Protein AF-A0A7C0UUM2-F1 (afdb_monomer)

Sequence (266 aa):
MEPVLFGFGLHTVVRGKWIKRLTLYLFARFVETPLLKITFWATQSESPFSRSKLLKTLAKATVARLMSKLDTGVPTPLERALEIVEMQDGPIAVGPCRCRSAHRACSHPLETDIVIRHGTQAFKRAFPKDYRIISKEEAKAILQTCRRERMFHMVFVHCPAHDLEEYVVCNCCTDGCVPYLANRFFGQDGFSLIKGEYEAYVERDVCRLCGECVDACPWDARRIANGRLYINADSCMGCGLCKIVCPTGAARIKRVRTIDWAALAG

Mean predicted aligned error: 7.97 Å

Foldseek 3Di:
DDDDDDDDDDDDPPDPVPVVLVVLLCCLQPPQLQVLLVLQLCLDCPDPNLVDPVSLVVCLVPVLQVQLLWKAKAFDALVRQLVVLVPADDWKKWFFQSQCVNHVQDDPDGGQWIKGDVQLVSCCVSPVPGMDTDHSVVNSVSSVSLVVVLWFWIWMPGGDQLADPITIGGTGDLRTRSLLSQCVSSPCSRRNYAQHQKFKDFDPVQDPVPCQLCVSQSQNQWDDDPNDIHGNRVSTSHRCSSQSRGPSSRMDMDGDDDDPVNVVSD

Secondary structure (DSSP, 8-state):
---PPP-----S--SSHHHHHHHHHHIIIIIHHHHHHHHHHHHSTTSHHHH-HHHHHHHIIIIIHHHTTTEEEEEE-HHHHHHHHHT--S-EEEEE-HHHHHH--S-S-SEEEEEEEHHHHHHHHH-TTT-EEE-HHHHHHHHHHHHHTT-EEEEEEESS-TT--EEEEEEE-TTT-HHHHHHHHH-TTTS--PPPSEEEEE-GGG----SHHHHT-TT--EEEETTEEEE-TTT-----HHHHS-TTS-EEEEE-----HHHHH-

Nearest PDB structures (foldseek):
  5exd-assembly2_H  TM=9.332E-01  e=5.153E-03  Moorella thermoacetica ATCC 39073
  5c4i-assembly1_B  TM=9.446E-01  e=1.002E-02  Moorella thermoacetica ATCC 39073
  5c4i-assembly1_E  TM=9.376E-01  e=9.483E-03  Moorella thermoacetica ATCC 39073
  5exe-assembly1_B  TM=9.339E-01  e=1.478E-02  Moorella thermoacetica ATCC 39073
  5exd-assembly1_E  TM=5.540E-01  e=6.086E-03  Moorella thermoacetica ATCC 39073

Structure (mmCIF, N/CA/C/O backbone):
data_AF-A0A7C0UUM2-F1
#
_entry.id   AF-A0A7C0UUM2-F1
#
loop_
_atom_site.group_PDB
_atom_site.id
_atom_site.type_symbol
_atom_site.label_atom_id
_atom_site.label_alt_id
_atom_site.label_comp_id
_atom_site.label_asym_id
_atom_site.label_entity_id
_atom_site.label_seq_id
_atom_site.pdbx_PDB_ins_code
_atom_site.Cartn_x
_atom_site.Cartn_y
_atom_site.Cartn_z
_atom_site.occupancy
_atom_site.B_iso_or_equiv
_atom_site.auth_seq_id
_atom_site.auth_comp_id
_atom_site.auth_asym_id
_atom_site.auth_atom_id
_atom_site.pdbx_PDB_model_num
ATOM 1 N N . MET A 1 1 ? 25.732 -41.958 1.505 1.00 28.80 1 MET A N 1
ATOM 2 C CA . MET A 1 1 ? 26.739 -41.169 0.768 1.00 28.80 1 MET A CA 1
ATOM 3 C C . MET A 1 1 ? 26.059 -40.607 -0.471 1.00 28.80 1 MET A C 1
ATOM 5 O O . MET A 1 1 ? 25.386 -41.365 -1.152 1.00 28.80 1 MET A O 1
ATOM 9 N N . GLU A 1 2 ? 26.142 -39.285 -0.623 1.00 24.19 2 GLU A N 1
ATOM 10 C CA . GLU A 1 2 ? 25.575 -38.372 -1.642 1.00 24.19 2 GLU A CA 1
ATOM 11 C C . GLU A 1 2 ? 25.802 -38.762 -3.126 1.00 24.19 2 GLU A C 1
ATOM 13 O O . GLU A 1 2 ? 26.596 -39.670 -3.372 1.00 24.19 2 GLU A O 1
ATOM 18 N N . PRO A 1 3 ? 25.267 -38.015 -4.131 1.00 33.28 3 PRO A N 1
ATOM 19 C CA . PRO A 1 3 ? 24.197 -36.998 -4.108 1.00 33.28 3 PRO A CA 1
ATOM 20 C C . PRO A 1 3 ? 23.072 -37.254 -5.141 1.00 33.28 3 PRO A C 1
ATOM 22 O O . PRO A 1 3 ? 23.262 -37.875 -6.185 1.00 33.28 3 PRO A O 1
ATOM 25 N N . VAL A 1 4 ? 21.891 -36.688 -4.876 1.00 25.69 4 VAL A N 1
ATOM 26 C CA . VAL A 1 4 ? 20.751 -36.639 -5.807 1.00 25.69 4 VAL A CA 1
ATOM 27 C C . VAL A 1 4 ? 20.912 -35.421 -6.722 1.00 25.69 4 VAL A C 1
ATOM 29 O O . VAL A 1 4 ? 20.949 -34.282 -6.259 1.00 25.69 4 VAL A O 1
ATOM 32 N N . LEU A 1 5 ? 21.045 -35.677 -8.023 1.00 26.22 5 LEU A N 1
ATOM 33 C CA . LEU A 1 5 ? 21.233 -34.683 -9.078 1.00 26.22 5 LEU A CA 1
ATOM 34 C C . LEU A 1 5 ? 19.996 -33.789 -9.253 1.00 26.22 5 LEU A C 1
ATOM 36 O O . LEU A 1 5 ? 18.903 -34.253 -9.574 1.00 26.22 5 LEU A O 1
ATOM 40 N N . PHE A 1 6 ? 20.221 -32.483 -9.098 1.00 27.50 6 PHE A N 1
ATOM 41 C CA . PHE A 1 6 ? 19.382 -31.407 -9.614 1.00 27.50 6 PHE A CA 1
ATOM 42 C C . PHE A 1 6 ? 19.181 -31.576 -11.127 1.00 27.50 6 PHE A C 1
ATOM 44 O O . PHE A 1 6 ? 20.136 -31.535 -11.900 1.00 27.50 6 PHE A O 1
ATOM 51 N N . GLY A 1 7 ? 17.927 -31.711 -11.546 1.00 22.34 7 GLY A N 1
ATOM 52 C CA . GLY A 1 7 ? 17.528 -31.771 -12.948 1.00 22.34 7 GLY A CA 1
ATOM 53 C C . GLY A 1 7 ? 16.159 -31.134 -13.146 1.00 22.34 7 GLY A C 1
ATOM 54 O O . GLY A 1 7 ? 15.229 -31.795 -13.593 1.00 22.34 7 GLY A O 1
ATOM 55 N N . PHE A 1 8 ? 16.007 -29.858 -12.778 1.00 28.31 8 PHE A N 1
ATOM 56 C CA . PHE A 1 8 ? 14.852 -29.078 -13.221 1.00 28.31 8 PHE A CA 1
ATOM 57 C C . PHE A 1 8 ? 15.029 -28.762 -14.705 1.00 28.31 8 PHE A C 1
ATOM 59 O O . PHE A 1 8 ? 15.960 -28.057 -15.093 1.00 28.31 8 PHE A O 1
ATOM 66 N N . GLY A 1 9 ? 14.133 -29.310 -15.525 1.00 23.22 9 GLY A N 1
ATOM 67 C CA . GLY A 1 9 ? 14.056 -29.054 -16.955 1.00 23.22 9 GLY A CA 1
ATOM 68 C C . GLY A 1 9 ? 13.858 -27.570 -17.255 1.00 23.22 9 GLY A C 1
ATOM 69 O O . GLY A 1 9 ? 12.736 -27.078 -17.349 1.00 23.22 9 GLY A O 1
ATOM 70 N N . LEU A 1 10 ? 14.966 -26.862 -17.475 1.00 30.81 10 LEU A N 1
ATOM 71 C CA . LEU A 1 10 ? 15.003 -25.790 -18.458 1.00 30.81 10 LEU A CA 1
ATOM 72 C C . LEU A 1 10 ? 14.588 -26.396 -19.812 1.00 30.81 10 LEU A C 1
ATOM 74 O O . LEU A 1 10 ? 15.040 -27.484 -20.149 1.00 30.81 10 LEU A O 1
ATOM 78 N N . HIS A 1 11 ? 13.806 -25.653 -20.603 1.00 25.88 11 HIS A N 1
ATOM 79 C CA . HIS A 1 11 ? 13.538 -25.874 -22.040 1.00 25.88 11 HIS A CA 1
ATOM 80 C C . HIS A 1 11 ? 12.199 -26.482 -22.501 1.00 25.88 11 HIS A C 1
ATOM 82 O O . HIS A 1 11 ? 12.183 -27.134 -23.537 1.00 25.88 11 HIS A O 1
ATOM 88 N N . THR A 1 12 ? 11.045 -26.152 -21.907 1.00 26.00 12 THR A N 1
ATOM 89 C CA . THR A 1 12 ? 9.750 -26.355 -22.614 1.00 26.00 12 THR A CA 1
ATOM 90 C C . THR A 1 12 ? 8.684 -25.274 -22.373 1.00 26.00 12 THR A C 1
ATOM 92 O O . THR A 1 12 ? 7.510 -25.584 -22.269 1.00 26.00 12 THR A O 1
ATOM 95 N N . VAL A 1 13 ? 9.026 -23.975 -22.365 1.00 33.69 13 VAL A N 1
ATOM 96 C CA . VAL A 1 13 ? 8.016 -22.898 -22.569 1.00 33.69 13 VAL A CA 1
ATOM 97 C C . VAL A 1 13 ? 8.624 -21.729 -23.359 1.00 33.69 13 VAL A C 1
ATOM 99 O O . VAL A 1 13 ? 8.823 -20.616 -22.861 1.00 33.69 13 VAL A O 1
ATOM 102 N N . VAL A 1 14 ? 9.003 -21.988 -24.614 1.00 39.03 14 VAL A N 1
ATOM 103 C CA . VAL A 1 14 ? 9.651 -21.008 -25.505 1.00 39.03 14 VAL A CA 1
ATOM 104 C C . VAL A 1 14 ? 8.933 -20.983 -26.856 1.00 39.03 14 VAL A C 1
ATOM 106 O O . VAL A 1 14 ? 9.382 -21.600 -27.812 1.00 39.03 14 VAL A O 1
ATOM 109 N N . ARG A 1 15 ? 7.800 -20.268 -26.954 1.00 32.22 15 ARG A N 1
ATOM 110 C CA . ARG A 1 15 ? 7.278 -19.829 -28.272 1.00 32.22 15 ARG A CA 1
ATOM 111 C C . ARG A 1 15 ? 6.363 -18.591 -28.294 1.00 32.22 15 ARG A C 1
ATOM 113 O O . ARG A 1 15 ? 6.111 -18.077 -29.372 1.00 32.22 15 ARG A O 1
ATOM 120 N N . GLY A 1 16 ? 5.945 -18.033 -27.146 1.00 44.69 16 GLY A N 1
ATOM 121 C CA . GLY A 1 16 ? 5.043 -16.856 -27.094 1.00 44.69 16 GLY A CA 1
ATOM 122 C C . GLY A 1 16 ? 5.587 -15.575 -26.432 1.00 44.69 16 GLY A C 1
ATOM 123 O O . GLY A 1 16 ? 4.881 -14.571 -26.360 1.00 44.69 16 GLY A O 1
ATOM 124 N N . LYS A 1 17 ? 6.829 -15.573 -25.921 1.00 57.62 17 LYS A N 1
ATOM 125 C CA . LYS A 1 17 ? 7.315 -14.533 -24.985 1.00 57.62 17 LYS A CA 1
ATOM 126 C C . LYS A 1 17 ? 7.564 -13.154 -25.612 1.00 57.62 17 LYS A C 1
ATOM 128 O O . LYS A 1 17 ? 7.517 -12.165 -24.889 1.00 57.62 17 LYS A O 1
ATOM 133 N N . TRP A 1 18 ? 7.824 -13.045 -26.917 1.00 60.19 18 TRP A N 1
ATOM 134 C CA . TRP A 1 18 ? 8.205 -11.754 -27.510 1.00 60.19 18 TRP A CA 1
ATOM 135 C C . TRP A 1 18 ? 7.028 -10.777 -27.674 1.00 60.19 18 TRP A C 1
ATOM 137 O O . TRP A 1 18 ? 7.187 -9.607 -27.350 1.00 60.19 18 TRP A O 1
ATOM 147 N N . ILE A 1 19 ? 5.842 -11.263 -28.069 1.00 63.19 19 ILE A N 1
ATOM 148 C CA . ILE A 1 19 ? 4.622 -10.459 -28.226 1.00 63.19 19 ILE A CA 1
ATOM 149 C C . ILE A 1 19 ? 4.164 -9.999 -26.852 1.00 63.19 19 ILE A C 1
ATOM 151 O O . ILE A 1 19 ? 4.011 -8.805 -26.657 1.00 63.19 19 ILE A O 1
ATOM 155 N N . LYS A 1 20 ? 4.069 -10.910 -25.869 1.00 61.19 20 LYS A N 1
ATOM 156 C CA . LYS A 1 20 ? 3.738 -10.554 -24.479 1.00 61.19 20 LYS A CA 1
ATOM 157 C C . LYS A 1 20 ? 4.683 -9.463 -23.941 1.00 61.19 20 LYS A C 1
ATOM 159 O O . LYS A 1 20 ? 4.221 -8.444 -23.441 1.00 61.19 20 LYS A O 1
ATOM 164 N N . ARG A 1 21 ? 6.003 -9.616 -24.127 1.00 62.47 21 ARG A N 1
ATOM 165 C CA . ARG A 1 21 ? 7.008 -8.613 -23.718 1.00 62.47 21 ARG A CA 1
ATOM 166 C C . ARG A 1 21 ? 6.879 -7.285 -24.469 1.00 62.47 21 ARG A C 1
ATOM 168 O O . ARG A 1 21 ? 7.040 -6.234 -23.858 1.00 62.47 21 ARG A O 1
ATOM 175 N N . LEU A 1 22 ? 6.603 -7.318 -25.772 1.00 68.19 22 LEU A N 1
ATOM 176 C CA . LEU A 1 22 ? 6.401 -6.118 -26.585 1.00 68.19 22 LEU A CA 1
ATOM 177 C C . LEU A 1 22 ? 5.116 -5.386 -26.179 1.00 68.19 22 LEU A C 1
ATOM 179 O O . LEU A 1 22 ? 5.139 -4.172 -26.020 1.00 68.19 22 LEU A O 1
ATOM 183 N N . THR A 1 23 ? 4.020 -6.106 -25.951 1.00 66.81 23 THR A N 1
ATOM 184 C CA . THR A 1 23 ? 2.751 -5.539 -25.484 1.00 66.81 23 THR A CA 1
ATOM 185 C C . THR A 1 23 ? 2.903 -4.902 -24.105 1.00 66.81 23 THR A C 1
ATOM 187 O O . THR A 1 23 ? 2.455 -3.774 -23.926 1.00 66.81 23 THR A O 1
ATOM 190 N N . LEU A 1 24 ? 3.593 -5.556 -23.162 1.00 64.38 24 LEU A N 1
ATOM 191 C CA . LEU A 1 24 ? 3.903 -4.980 -21.846 1.00 64.38 24 LEU A CA 1
ATOM 192 C C . LEU A 1 24 ? 4.761 -3.718 -21.967 1.00 64.38 24 LEU A C 1
ATOM 194 O O . LEU A 1 24 ? 4.458 -2.704 -21.344 1.00 64.38 24 LEU A O 1
ATOM 198 N N . TYR A 1 25 ? 5.788 -3.749 -22.820 1.00 69.62 25 TYR A N 1
ATOM 199 C CA . TYR A 1 25 ? 6.615 -2.579 -23.103 1.00 69.62 25 TYR A CA 1
ATOM 200 C C . TYR A 1 25 ? 5.785 -1.408 -23.651 1.00 69.62 25 TYR A C 1
ATOM 202 O O . TYR A 1 25 ? 5.903 -0.287 -23.158 1.00 69.62 25 TYR A O 1
ATOM 210 N N . LEU A 1 26 ? 4.927 -1.659 -24.646 1.00 74.12 26 LEU A N 1
ATOM 211 C CA . LEU A 1 26 ? 4.067 -0.633 -25.241 1.00 74.12 26 LEU A CA 1
ATOM 212 C C . LEU A 1 26 ? 3.043 -0.101 -24.231 1.00 74.12 26 LEU A C 1
ATOM 214 O O . LEU A 1 26 ? 2.836 1.110 -24.159 1.00 74.12 26 LEU A O 1
ATOM 218 N N . PHE A 1 27 ? 2.444 -0.979 -23.424 1.00 74.94 27 PHE A N 1
ATOM 219 C CA . PHE A 1 27 ? 1.500 -0.598 -22.379 1.00 74.94 27 PHE A CA 1
ATOM 220 C C . PHE A 1 27 ? 2.162 0.299 -21.332 1.00 74.94 27 PHE A C 1
ATOM 222 O O . PHE A 1 27 ? 1.717 1.427 -21.128 1.00 74.94 27 PHE A O 1
ATOM 229 N N . ALA A 1 28 ? 3.259 -0.156 -20.726 1.00 69.62 28 ALA A N 1
ATOM 230 C CA . ALA A 1 28 ? 3.961 0.594 -19.692 1.00 69.62 28 ALA A CA 1
ATOM 231 C C . ALA A 1 28 ? 4.445 1.957 -20.223 1.00 69.62 28 ALA A C 1
ATOM 233 O O . ALA A 1 28 ? 4.372 2.975 -19.532 1.00 69.62 28 ALA A O 1
ATOM 234 N N . ARG A 1 29 ? 4.916 2.001 -21.476 1.00 71.75 29 ARG A N 1
ATOM 235 C CA . ARG A 1 29 ? 5.485 3.213 -22.072 1.00 71.75 29 ARG A CA 1
ATOM 236 C C . ARG A 1 29 ? 4.446 4.229 -22.543 1.00 71.75 29 ARG A C 1
ATOM 238 O O . ARG A 1 29 ? 4.704 5.424 -22.423 1.00 71.75 29 ARG A O 1
ATOM 245 N N . PHE A 1 30 ? 3.315 3.787 -23.092 1.00 79.25 30 PHE A N 1
ATOM 246 C CA . PHE A 1 30 ? 2.378 4.679 -23.788 1.00 79.25 30 PHE A CA 1
ATOM 247 C C . PHE A 1 30 ? 0.957 4.693 -23.219 1.00 79.25 30 PHE A C 1
ATOM 249 O O . PHE A 1 30 ? 0.226 5.644 -23.479 1.00 79.25 30 PHE A O 1
ATOM 256 N N . VAL A 1 31 ? 0.551 3.680 -22.451 1.00 78.81 31 VAL A N 1
ATOM 257 C CA . VAL A 1 31 ? -0.848 3.505 -22.017 1.00 78.81 31 VAL A CA 1
ATOM 258 C C . VAL A 1 31 ? -1.008 3.684 -20.511 1.00 78.81 31 VAL A C 1
ATOM 260 O O . VAL A 1 31 ? -1.938 4.358 -20.072 1.00 78.81 31 VAL A O 1
ATOM 263 N N . GLU A 1 32 ? -0.088 3.136 -19.719 1.00 80.56 32 GLU A N 1
ATOM 264 C CA . GLU A 1 32 ? -0.180 3.083 -18.260 1.00 80.56 32 GLU A CA 1
ATOM 265 C C . GLU A 1 32 ? -0.323 4.479 -17.635 1.00 80.56 32 GLU A C 1
ATOM 267 O O . GLU A 1 32 ? -1.305 4.760 -16.953 1.00 80.56 32 GLU A O 1
ATOM 272 N N . THR A 1 33 ? 0.625 5.391 -17.874 1.00 83.44 33 THR A N 1
ATOM 273 C CA . THR A 1 33 ? 0.611 6.722 -17.243 1.00 83.44 33 THR A CA 1
ATOM 274 C C . THR A 1 33 ? -0.622 7.558 -17.631 1.00 83.44 33 THR A C 1
ATOM 276 O O . THR A 1 33 ? -1.251 8.114 -16.725 1.00 83.44 33 THR A O 1
ATOM 279 N N . PRO A 1 34 ? -1.037 7.641 -18.916 1.00 86.75 34 PRO A N 1
ATOM 280 C CA . PRO A 1 34 ? -2.306 8.276 -19.278 1.00 86.75 34 PRO A CA 1
ATOM 281 C C . PRO A 1 34 ? -3.518 7.644 -18.587 1.00 86.75 34 PRO A C 1
ATOM 283 O O . PRO A 1 34 ? -4.360 8.370 -18.054 1.00 86.75 34 PRO A O 1
ATOM 286 N N . LEU A 1 35 ? -3.590 6.309 -18.534 1.00 84.88 35 LEU A N 1
ATOM 287 C CA . LEU A 1 35 ? -4.689 5.593 -17.888 1.00 84.88 35 LEU A CA 1
ATOM 288 C C . LEU A 1 35 ? -4.740 5.874 -16.382 1.00 84.88 35 LEU A C 1
ATOM 290 O O . LEU A 1 35 ? -5.812 6.163 -15.851 1.00 84.88 35 LEU A O 1
ATOM 294 N N . LEU A 1 36 ? -3.593 5.865 -15.699 1.00 88.00 36 LEU A N 1
ATOM 295 C CA . LEU A 1 36 ? -3.486 6.218 -14.282 1.00 88.00 36 LEU A CA 1
ATOM 296 C C . LEU A 1 36 ? -3.941 7.659 -14.029 1.00 88.00 36 LEU A C 1
ATOM 298 O O . LEU A 1 36 ? -4.674 7.906 -13.073 1.00 88.00 36 LEU A O 1
ATOM 302 N N . LYS A 1 37 ? -3.565 8.606 -14.897 1.00 90.31 37 LYS A N 1
ATOM 303 C CA . LYS A 1 37 ? -3.977 10.014 -14.787 1.00 90.31 37 LYS A CA 1
ATOM 304 C C . LYS A 1 37 ? -5.490 10.185 -14.951 1.00 90.31 37 LYS A C 1
ATOM 306 O O . LYS A 1 37 ? -6.115 10.877 -14.149 1.00 90.31 37 LYS A O 1
ATOM 311 N N . ILE A 1 38 ? -6.080 9.542 -15.960 1.00 89.31 38 ILE A N 1
ATOM 312 C CA . ILE A 1 38 ? -7.532 9.569 -16.208 1.00 89.31 38 ILE A CA 1
ATOM 313 C C . ILE A 1 38 ? -8.282 8.917 -15.045 1.00 89.31 38 ILE A C 1
ATOM 315 O O . ILE A 1 38 ? -9.252 9.485 -14.544 1.00 89.31 38 ILE A O 1
ATOM 319 N N . THR A 1 39 ? -7.812 7.758 -14.581 1.00 87.06 39 THR A N 1
ATOM 320 C CA . THR A 1 39 ? -8.420 7.030 -13.459 1.00 87.06 39 THR A CA 1
ATOM 321 C C . THR A 1 39 ? -8.365 7.863 -12.184 1.00 87.06 39 THR A C 1
ATOM 323 O O . THR A 1 39 ? -9.383 8.019 -11.514 1.00 87.06 39 THR A O 1
ATOM 326 N N . PHE A 1 40 ? -7.212 8.470 -11.882 1.00 90.62 40 PHE A N 1
ATOM 327 C CA . PHE A 1 40 ? -7.078 9.391 -10.757 1.00 90.62 40 PHE A CA 1
ATOM 328 C C . PHE A 1 40 ? -8.133 10.498 -10.830 1.00 90.62 40 PHE A C 1
ATOM 330 O O . PHE A 1 40 ? -8.926 10.623 -9.898 1.00 90.62 40 PHE A O 1
ATOM 337 N N . TRP A 1 41 ? -8.208 11.226 -11.950 1.00 90.06 41 TRP A N 1
ATOM 338 C CA . TRP A 1 41 ? -9.182 12.304 -12.151 1.00 90.06 41 TRP A CA 1
ATOM 339 C C . TRP A 1 41 ? -10.632 11.827 -11.993 1.00 90.06 41 TRP A C 1
ATOM 341 O O . TRP A 1 41 ? -11.418 12.475 -11.306 1.00 90.06 41 TRP A O 1
ATOM 351 N N . ALA A 1 42 ? -10.984 10.669 -12.558 1.00 86.38 42 ALA A N 1
ATOM 352 C CA . ALA A 1 42 ? -12.329 10.100 -12.459 1.00 86.38 42 ALA A CA 1
ATOM 353 C C . ALA A 1 42 ? -12.723 9.747 -11.013 1.00 86.38 42 ALA A C 1
ATOM 355 O O . ALA A 1 42 ? -13.894 9.854 -10.647 1.00 86.38 42 ALA A O 1
ATOM 356 N N . THR A 1 43 ? -11.758 9.349 -10.180 1.00 86.00 43 THR A N 1
ATOM 357 C CA . THR A 1 43 ? -12.002 9.022 -8.764 1.00 86.00 43 THR A CA 1
ATOM 358 C C . THR A 1 43 ? -12.097 10.248 -7.848 1.00 86.00 43 THR A C 1
ATOM 360 O O . THR A 1 43 ? -12.575 10.111 -6.722 1.00 86.00 43 THR A O 1
ATOM 363 N N . GLN A 1 44 ? -11.712 11.447 -8.307 1.00 85.94 44 GLN A N 1
ATOM 364 C CA . GLN A 1 44 ? -11.792 12.668 -7.496 1.00 85.94 44 GLN A CA 1
ATOM 365 C C . GLN A 1 44 ? -13.238 13.151 -7.337 1.00 85.94 44 GLN A C 1
ATOM 367 O O . GLN A 1 44 ? -14.004 13.167 -8.301 1.00 85.94 44 GLN A O 1
ATOM 372 N N . SER A 1 45 ? -13.611 13.607 -6.137 1.00 73.12 45 SER A N 1
ATOM 373 C CA . SER A 1 45 ? -14.972 14.057 -5.766 1.00 73.12 45 SER A CA 1
ATOM 374 C C . SER A 1 45 ? -15.521 15.216 -6.615 1.00 73.12 45 SER A C 1
ATOM 376 O O . SER A 1 45 ? -16.735 15.410 -6.724 1.00 73.12 45 SER A O 1
ATOM 378 N N . GLU A 1 46 ? -14.637 15.985 -7.242 1.00 73.44 46 GLU A N 1
ATOM 379 C CA . GLU A 1 46 ? -14.988 17.123 -8.090 1.00 73.44 46 GLU A CA 1
ATOM 380 C C . GLU A 1 46 ? -15.323 16.731 -9.535 1.00 73.44 46 GLU A C 1
ATOM 382 O O . GLU A 1 46 ? -15.958 17.507 -10.248 1.00 73.44 46 GLU A O 1
ATOM 387 N N . SER A 1 47 ? -14.959 15.521 -9.969 1.00 76.81 47 SER A N 1
ATOM 388 C CA . SER A 1 47 ? -15.226 15.061 -11.332 1.00 76.81 47 SER A CA 1
ATOM 389 C C . SER A 1 47 ? -16.735 14.910 -11.603 1.00 76.81 47 SER A C 1
ATOM 391 O O . SER A 1 47 ? -17.455 14.305 -10.806 1.00 76.81 47 SER A O 1
ATOM 393 N N . PRO A 1 48 ? -17.251 15.351 -12.768 1.00 73.81 48 PRO A N 1
ATOM 394 C CA . PRO A 1 48 ? -18.633 15.072 -13.174 1.00 73.81 48 PRO A CA 1
ATOM 395 C C . PRO A 1 48 ? -18.964 13.571 -13.157 1.00 73.81 48 PRO A C 1
ATOM 397 O O . PRO A 1 48 ? -20.080 13.169 -12.818 1.00 73.81 48 PRO A O 1
ATOM 400 N N . PHE A 1 49 ? -17.967 12.732 -13.455 1.00 78.56 49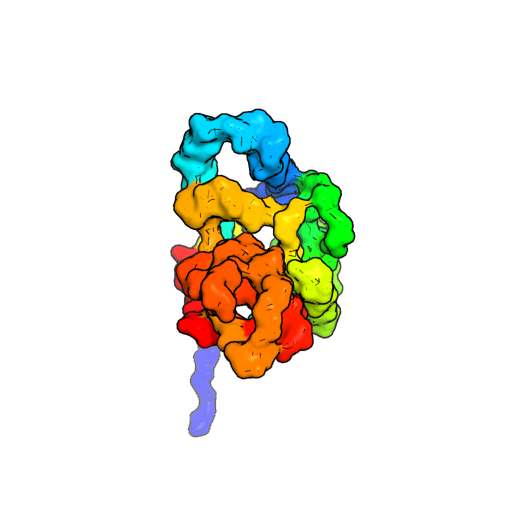 PHE A N 1
ATOM 401 C CA . PHE A 1 49 ? -18.083 11.280 -13.385 1.00 78.56 49 PHE A CA 1
ATOM 402 C C . PHE A 1 49 ? -18.312 10.791 -11.948 1.00 78.56 49 PHE A C 1
ATOM 404 O O . PHE A 1 49 ? -19.196 9.969 -11.702 1.00 78.56 49 PHE A O 1
ATOM 411 N N . SER A 1 50 ? -17.580 11.337 -10.973 1.00 76.00 50 SER A N 1
ATOM 412 C CA . SER A 1 50 ? -17.718 10.955 -9.565 1.00 76.00 50 SER A CA 1
ATOM 413 C C . SER A 1 50 ? -19.013 11.454 -8.917 1.00 76.00 50 SER A C 1
ATOM 415 O O . SER A 1 50 ? -19.395 10.959 -7.854 1.00 76.00 50 SER A O 1
ATOM 417 N N . ARG A 1 51 ? -19.745 12.371 -9.552 1.00 79.25 51 ARG A N 1
ATOM 418 C CA . ARG A 1 51 ? -21.054 12.842 -9.071 1.00 79.25 51 ARG A CA 1
ATOM 419 C C . ARG A 1 51 ? -22.227 12.033 -9.632 1.00 79.25 51 ARG A C 1
ATOM 421 O O . ARG A 1 51 ? -23.261 11.924 -8.977 1.00 79.25 51 ARG A O 1
ATOM 428 N N . SER A 1 52 ? -22.069 11.402 -10.797 1.00 84.25 52 SER A N 1
ATOM 429 C CA . SER A 1 52 ? -23.133 10.621 -11.440 1.00 84.25 52 SER A CA 1
ATOM 430 C C . SER A 1 52 ? -23.168 9.166 -10.965 1.00 84.25 52 SER A C 1
ATOM 432 O O . SER A 1 52 ? -22.293 8.363 -11.290 1.00 84.25 52 SER A O 1
ATOM 434 N N . LYS A 1 53 ? -24.231 8.780 -10.244 1.00 82.69 53 LYS A N 1
ATOM 435 C CA . LYS A 1 53 ? -24.456 7.378 -9.836 1.00 82.69 53 LYS A CA 1
ATOM 436 C C . LYS A 1 53 ? -24.562 6.431 -11.038 1.00 82.69 53 LYS A C 1
ATOM 438 O O . LYS A 1 53 ? -24.034 5.327 -10.980 1.00 82.69 53 LYS A O 1
ATOM 443 N N . LEU A 1 54 ? -25.196 6.871 -12.128 1.00 84.88 54 LEU A N 1
ATOM 444 C CA . LEU A 1 54 ? -25.368 6.066 -13.340 1.00 84.88 54 LEU A CA 1
ATOM 445 C C . LEU A 1 54 ? -24.022 5.745 -14.002 1.00 84.88 54 LEU A C 1
ATOM 447 O O . LEU A 1 54 ? -23.743 4.583 -14.289 1.00 84.88 54 LEU A O 1
ATOM 451 N N . LEU A 1 55 ? -23.169 6.759 -14.192 1.00 82.19 55 LEU A N 1
ATOM 452 C CA . LEU A 1 55 ? -21.851 6.570 -14.806 1.00 82.19 55 LEU A CA 1
ATOM 453 C C . LEU A 1 55 ? -20.964 5.650 -13.961 1.00 82.19 55 LEU A C 1
ATOM 455 O O . LEU A 1 55 ? -20.296 4.777 -14.514 1.00 82.19 55 LEU A O 1
ATOM 459 N N . LYS A 1 56 ? -21.015 5.771 -12.627 1.00 79.56 56 LYS A N 1
ATOM 460 C CA . LYS A 1 56 ? -20.312 4.849 -11.721 1.00 79.56 56 LYS A CA 1
ATOM 461 C C . LYS A 1 56 ? -20.775 3.409 -11.883 1.00 79.56 56 LYS A C 1
ATOM 463 O O . LYS A 1 56 ? -19.935 2.519 -11.973 1.00 79.56 56 LYS A O 1
ATOM 468 N N . THR A 1 57 ? -22.086 3.172 -11.924 1.00 81.25 57 THR A N 1
ATOM 469 C CA . THR A 1 57 ? -22.640 1.821 -12.080 1.00 81.25 57 THR A CA 1
ATOM 470 C C . THR A 1 57 ? -22.236 1.208 -13.419 1.00 81.25 57 THR A C 1
ATOM 472 O O . THR A 1 57 ? -21.780 0.066 -13.450 1.00 81.25 57 THR A O 1
ATOM 475 N N . LEU A 1 58 ? -22.322 1.972 -14.512 1.00 82.19 58 LEU A N 1
ATOM 476 C CA . LEU A 1 58 ? -21.916 1.514 -15.845 1.00 82.19 58 LEU A CA 1
ATOM 477 C C . LEU A 1 58 ? -20.416 1.199 -15.916 1.00 82.19 58 LEU A C 1
ATOM 479 O O . LEU A 1 58 ? -20.027 0.154 -16.442 1.00 82.19 58 LEU A O 1
ATOM 483 N N . ALA A 1 59 ? -19.572 2.057 -15.341 1.00 80.38 59 ALA A N 1
ATOM 484 C CA . ALA A 1 59 ? -18.132 1.830 -15.287 1.00 80.38 59 ALA A CA 1
ATOM 485 C C . ALA A 1 59 ? -17.757 0.647 -14.384 1.00 80.38 59 ALA A C 1
ATOM 487 O O . ALA A 1 59 ? -16.880 -0.1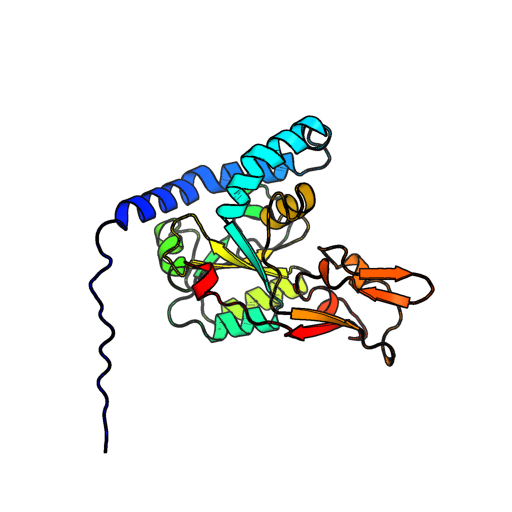35 -14.749 1.00 80.38 59 ALA A O 1
ATOM 488 N N . LYS A 1 60 ? -18.446 0.465 -13.244 1.00 78.38 60 LYS A N 1
ATOM 489 C CA . LYS A 1 60 ? -18.274 -0.712 -12.376 1.00 78.38 60 LYS A CA 1
ATOM 490 C C . LYS A 1 60 ? -18.608 -1.998 -13.137 1.00 78.38 60 LYS A C 1
ATOM 492 O O . LYS A 1 60 ? -17.851 -2.963 -13.063 1.00 78.38 60 LYS A O 1
ATOM 497 N N . ALA A 1 61 ? -19.710 -1.998 -13.889 1.00 73.88 61 ALA A N 1
ATOM 498 C CA . ALA A 1 61 ? -20.183 -3.165 -14.632 1.00 73.88 61 ALA A CA 1
ATOM 499 C C . ALA A 1 61 ? -19.255 -3.578 -15.789 1.00 73.88 61 ALA A C 1
ATOM 501 O O . ALA A 1 61 ? -19.139 -4.769 -16.068 1.00 73.88 61 ALA A O 1
ATOM 502 N N . THR A 1 62 ? -18.595 -2.619 -16.446 1.00 72.06 62 THR A N 1
ATOM 503 C CA . THR A 1 62 ? -17.831 -2.863 -17.683 1.00 72.06 62 THR A CA 1
ATOM 504 C C . THR A 1 62 ? -16.315 -2.790 -17.490 1.00 72.06 62 THR A C 1
ATOM 506 O O . THR A 1 62 ? -15.610 -3.760 -17.754 1.00 72.06 62 THR A O 1
ATOM 509 N N . VAL A 1 63 ? -15.801 -1.660 -17.006 1.00 67.06 63 VAL A N 1
ATOM 510 C CA . VAL A 1 63 ? -14.360 -1.370 -16.944 1.00 67.06 63 VAL A CA 1
ATOM 511 C C . VAL A 1 63 ? -13.734 -1.937 -15.677 1.00 67.06 63 VAL A C 1
ATOM 513 O O . VAL A 1 63 ? -12.694 -2.588 -15.739 1.00 67.06 63 VAL A O 1
ATOM 516 N N . ALA A 1 64 ? -14.379 -1.732 -14.529 1.00 65.50 64 ALA A N 1
ATOM 517 C CA . ALA A 1 64 ? -13.825 -2.154 -13.248 1.00 65.50 64 ALA A CA 1
ATOM 518 C C . ALA A 1 64 ? -13.735 -3.692 -13.178 1.00 65.50 64 ALA A C 1
ATOM 520 O O . ALA A 1 64 ? -12.671 -4.232 -12.894 1.00 65.50 64 ALA A O 1
ATOM 521 N N . ARG A 1 65 ? -14.794 -4.404 -13.599 1.00 62.91 65 ARG A N 1
ATOM 522 C CA . ARG A 1 65 ? -14.818 -5.878 -13.681 1.00 62.91 65 ARG A CA 1
ATOM 523 C C . ARG A 1 65 ? -13.764 -6.472 -14.628 1.00 62.91 65 ARG A C 1
ATOM 525 O O . ARG A 1 65 ? -13.357 -7.616 -14.440 1.00 62.91 65 ARG A O 1
ATOM 532 N N . LEU A 1 66 ? -13.353 -5.733 -15.660 1.00 65.31 66 LEU A N 1
ATOM 533 C CA . LEU A 1 66 ? -12.266 -6.145 -16.550 1.00 65.31 66 LEU A CA 1
ATOM 534 C C . LEU A 1 66 ? -10.904 -5.910 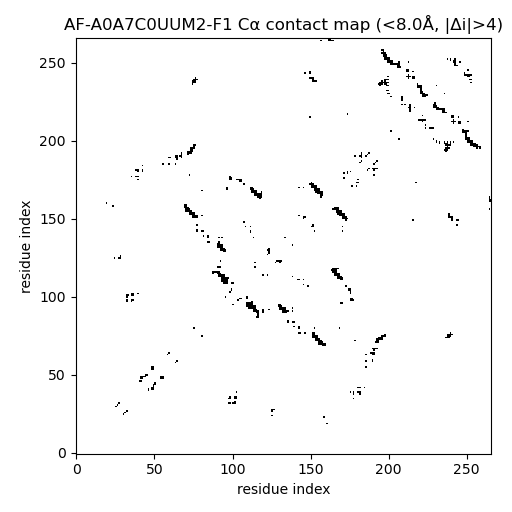-15.885 1.00 65.31 66 LEU A C 1
ATOM 536 O O . LEU A 1 66 ? -10.064 -6.802 -15.881 1.00 65.31 66 LEU A O 1
ATOM 540 N N . MET A 1 67 ? -10.704 -4.734 -15.287 1.00 61.97 67 MET A N 1
ATOM 541 C CA . MET A 1 67 ? -9.447 -4.342 -14.638 1.00 61.97 67 MET A CA 1
ATOM 542 C C . MET A 1 67 ? -9.162 -5.130 -13.353 1.00 61.97 67 MET A C 1
ATOM 544 O O . MET A 1 67 ? -8.005 -5.432 -13.082 1.00 61.97 67 MET A O 1
ATOM 548 N N . SER A 1 68 ? -10.189 -5.536 -12.598 1.00 56.75 68 SER A N 1
ATOM 549 C CA . SER A 1 68 ? -10.033 -6.357 -11.388 1.00 56.75 68 SER A CA 1
ATOM 550 C C . SER A 1 68 ? -9.452 -7.747 -11.659 1.00 56.75 68 SER A C 1
ATOM 552 O O . SER A 1 68 ? -8.939 -8.381 -10.743 1.00 56.75 68 SER A O 1
ATOM 554 N N . LYS A 1 69 ? -9.517 -8.219 -12.910 1.00 57.25 69 LYS A N 1
ATOM 555 C CA . LYS A 1 69 ? -8.871 -9.460 -13.355 1.00 57.25 69 LYS A CA 1
ATOM 556 C C . LYS A 1 69 ? -7.431 -9.262 -13.835 1.00 57.25 69 LYS A C 1
ATOM 558 O O . LYS A 1 69 ? -6.769 -10.249 -14.120 1.00 57.25 69 LYS A O 1
ATOM 563 N N . LEU A 1 70 ? -6.984 -8.016 -14.004 1.00 54.75 70 LEU A N 1
ATOM 564 C CA . LEU A 1 70 ? -5.737 -7.675 -14.698 1.00 54.75 70 LEU A CA 1
ATOM 565 C C . LEU A 1 70 ? -4.624 -7.203 -13.759 1.00 54.75 70 LEU A C 1
ATOM 567 O O . LEU A 1 70 ? -3.458 -7.369 -14.103 1.00 54.75 70 LEU A O 1
ATOM 571 N N . ASP A 1 71 ? -4.968 -6.648 -12.595 1.00 57.12 71 ASP A N 1
ATOM 572 C CA . ASP A 1 71 ? -4.003 -6.212 -11.586 1.00 57.12 71 ASP A CA 1
ATOM 573 C C . ASP A 1 71 ? -4.514 -6.528 -10.182 1.00 57.12 71 ASP A C 1
ATOM 575 O O . ASP A 1 71 ? -5.600 -6.096 -9.790 1.00 57.12 71 ASP A O 1
ATOM 579 N N . THR A 1 72 ? -3.701 -7.228 -9.389 1.00 72.25 72 THR A N 1
ATOM 580 C CA . THR A 1 72 ? -4.014 -7.486 -7.982 1.00 72.25 72 THR A CA 1
ATOM 581 C C . THR A 1 72 ? -2.865 -7.048 -7.086 1.00 72.25 72 THR A C 1
ATOM 583 O O . THR A 1 72 ? -1.738 -7.532 -7.203 1.00 72.25 72 THR A O 1
ATOM 586 N N . GLY A 1 73 ? -3.159 -6.115 -6.181 1.00 84.62 73 GLY A N 1
ATOM 587 C CA . GLY A 1 73 ? -2.239 -5.672 -5.139 1.00 84.62 73 GLY A CA 1
ATOM 588 C C . GLY A 1 73 ? -2.572 -6.315 -3.799 1.00 84.62 73 GLY A C 1
ATOM 589 O O . GLY A 1 73 ? -3.745 -6.430 -3.433 1.00 84.62 73 GLY A O 1
ATOM 590 N N . VAL A 1 74 ? -1.536 -6.687 -3.052 1.00 90.00 74 VAL A N 1
ATOM 591 C CA . VAL A 1 74 ? -1.641 -7.214 -1.690 1.00 90.00 74 VAL A CA 1
ATOM 592 C C . VAL A 1 74 ? -1.101 -6.181 -0.700 1.00 90.00 74 VAL A C 1
ATOM 594 O O . VAL A 1 74 ? 0.117 -5.958 -0.650 1.00 90.00 74 VAL A O 1
ATOM 597 N N . PRO A 1 75 ? -1.948 -5.557 0.137 1.00 93.62 75 PRO A N 1
ATOM 598 C CA . PRO A 1 75 ? -1.472 -4.709 1.219 1.00 93.62 75 PRO A CA 1
ATOM 599 C C . PRO A 1 75 ? -0.582 -5.497 2.177 1.00 93.62 75 PRO A C 1
ATOM 601 O O . PRO A 1 75 ? -0.967 -6.531 2.721 1.00 93.62 75 PRO A O 1
ATOM 604 N N . THR A 1 76 ? 0.627 -4.988 2.369 1.00 93.88 76 THR A N 1
ATOM 605 C CA . THR A 1 76 ? 1.726 -5.702 3.012 1.00 93.88 76 THR A CA 1
ATOM 606 C C . THR A 1 76 ? 2.322 -4.813 4.106 1.00 93.88 76 THR A C 1
ATOM 608 O O . THR A 1 76 ? 2.675 -3.663 3.832 1.00 93.88 76 THR A O 1
ATOM 611 N N . PRO A 1 77 ? 2.412 -5.278 5.364 1.00 95.62 77 PRO A N 1
ATOM 612 C CA . PRO A 1 77 ? 3.029 -4.492 6.427 1.00 95.62 77 PRO A CA 1
ATOM 613 C C . PRO A 1 77 ? 4.550 -4.403 6.241 1.00 95.62 77 PRO A C 1
ATOM 615 O O . PRO A 1 77 ? 5.144 -5.202 5.516 1.00 95.62 77 PRO A O 1
ATOM 618 N N . LEU A 1 78 ? 5.188 -3.436 6.911 1.00 96.12 78 LEU A N 1
ATOM 619 C CA . LEU A 1 78 ? 6.626 -3.173 6.766 1.00 96.12 78 LEU A CA 1
ATOM 620 C C . LEU A 1 78 ? 7.466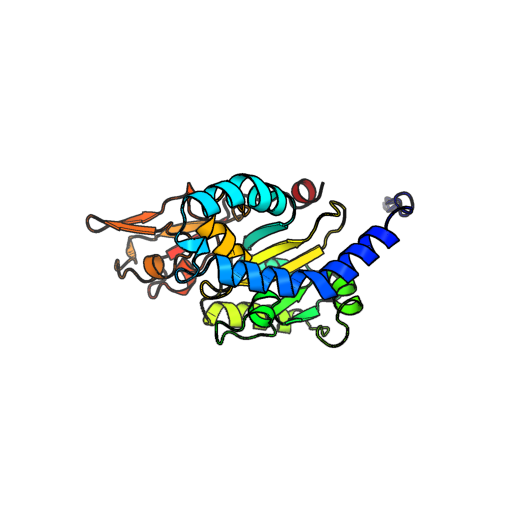 -4.427 7.025 1.00 96.12 78 LEU A C 1
ATOM 622 O O . LEU A 1 78 ? 8.357 -4.726 6.242 1.00 96.12 78 LEU A O 1
ATOM 626 N N . GLU A 1 79 ? 7.167 -5.176 8.085 1.00 94.75 79 GLU A N 1
ATOM 627 C CA . GLU A 1 79 ? 7.927 -6.369 8.468 1.00 94.75 79 GLU A CA 1
ATOM 628 C C . GLU A 1 79 ? 7.939 -7.396 7.334 1.00 94.75 79 GLU A C 1
ATOM 630 O O . GLU A 1 79 ? 8.988 -7.923 6.979 1.00 94.75 79 GLU A O 1
ATOM 635 N N . ARG A 1 80 ? 6.789 -7.590 6.682 1.00 93.81 80 ARG A N 1
ATOM 636 C CA . ARG A 1 80 ? 6.676 -8.501 5.547 1.00 93.81 80 ARG A CA 1
ATOM 637 C C . ARG A 1 80 ? 7.369 -7.968 4.294 1.00 93.81 80 ARG A C 1
ATOM 639 O O . ARG A 1 80 ? 7.998 -8.737 3.578 1.00 93.81 80 ARG A O 1
ATOM 646 N N . ALA A 1 81 ? 7.281 -6.667 4.025 1.00 94.44 81 ALA A N 1
ATOM 647 C CA . ALA A 1 81 ? 7.976 -6.059 2.891 1.00 94.44 81 ALA A CA 1
ATOM 648 C C . ALA A 1 81 ? 9.507 -6.171 3.038 1.00 94.44 81 ALA A C 1
ATOM 650 O O . ALA A 1 81 ? 10.200 -6.465 2.065 1.00 94.44 81 ALA A O 1
ATOM 651 N N . LEU A 1 82 ? 10.027 -6.007 4.260 1.00 96.06 82 LEU A N 1
ATOM 652 C CA . LEU A 1 82 ? 11.443 -6.214 4.576 1.00 96.06 82 LEU A CA 1
ATOM 653 C C . LEU A 1 82 ? 11.862 -7.676 4.372 1.00 96.06 82 LEU A C 1
ATOM 655 O O . LEU A 1 82 ? 12.909 -7.910 3.775 1.00 96.06 82 LEU A O 1
ATOM 659 N N . GLU A 1 83 ? 11.047 -8.645 4.808 1.00 93.69 83 GLU A N 1
ATOM 660 C CA . GLU A 1 83 ? 11.278 -10.073 4.532 1.00 93.69 83 GLU A CA 1
ATOM 661 C C . GLU A 1 83 ? 11.334 -10.355 3.022 1.00 93.69 83 GLU A C 1
ATOM 663 O O . GLU A 1 83 ? 12.201 -11.093 2.569 1.00 93.69 83 GLU A O 1
ATOM 668 N N . ILE A 1 84 ? 10.431 -9.773 2.224 1.00 91.25 84 ILE A N 1
ATO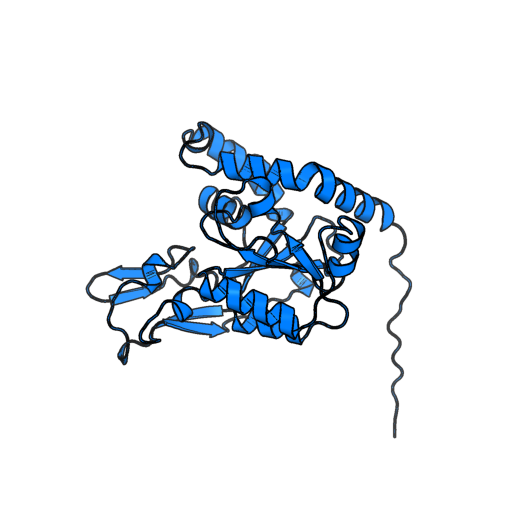M 669 C CA . ILE A 1 84 ? 10.404 -9.966 0.763 1.00 91.25 84 ILE A CA 1
ATOM 670 C C . ILE A 1 84 ? 11.695 -9.461 0.113 1.00 91.25 84 ILE A C 1
ATOM 672 O O . ILE A 1 84 ? 12.271 -10.164 -0.714 1.00 91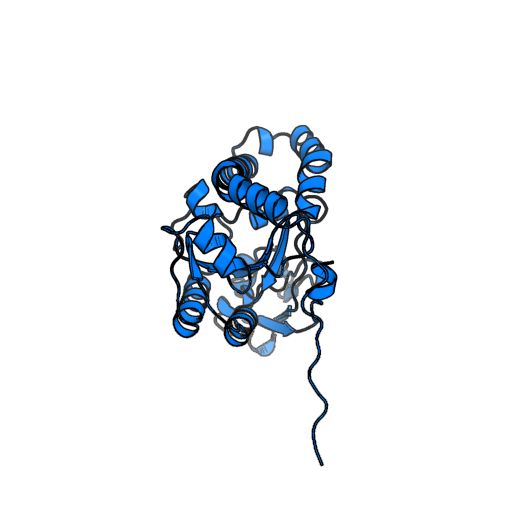.25 84 ILE A O 1
ATOM 676 N N . VAL A 1 85 ? 12.164 -8.272 0.499 1.00 93.25 85 VAL A N 1
ATOM 677 C CA . VAL A 1 85 ? 13.446 -7.730 0.021 1.00 93.25 85 VAL A CA 1
ATOM 678 C C . VAL A 1 85 ? 14.618 -8.599 0.479 1.00 93.25 85 VAL A C 1
ATOM 680 O O . VAL A 1 85 ? 15.562 -8.809 -0.280 1.00 93.25 85 VAL A O 1
ATOM 683 N N . GLU A 1 86 ? 14.563 -9.130 1.700 1.00 95.00 86 GLU A N 1
ATOM 684 C CA . GLU A 1 86 ? 15.616 -9.997 2.227 1.00 95.00 86 GLU A CA 1
ATOM 685 C C . GLU A 1 86 ? 15.723 -11.314 1.459 1.00 95.00 86 GLU A C 1
ATOM 687 O O . GLU A 1 86 ? 16.822 -11.724 1.093 1.00 95.00 86 GLU A O 1
ATOM 692 N N . MET A 1 87 ? 14.588 -11.932 1.144 1.00 89.25 87 MET A N 1
ATOM 693 C CA . MET A 1 87 ? 14.513 -13.173 0.366 1.00 89.25 87 MET A CA 1
ATOM 694 C C . MET A 1 87 ? 14.767 -12.971 -1.133 1.00 89.25 87 MET A C 1
ATOM 696 O O . MET A 1 87 ? 14.737 -13.937 -1.889 1.00 89.25 87 MET A O 1
ATOM 700 N N . GLN A 1 88 ? 14.949 -11.733 -1.600 1.00 86.81 88 GLN A N 1
ATOM 701 C CA . GLN A 1 88 ? 15.152 -11.482 -3.019 1.00 86.81 88 GLN A CA 1
ATOM 702 C C . GLN A 1 88 ? 16.535 -11.965 -3.463 1.00 86.81 88 GLN A C 1
ATOM 704 O O . GLN A 1 88 ? 17.560 -11.430 -3.033 1.00 86.81 88 GLN A O 1
ATOM 709 N N . ASP A 1 89 ? 16.546 -12.916 -4.392 1.00 84.38 89 ASP A N 1
ATOM 710 C CA . ASP A 1 89 ? 17.748 -13.357 -5.092 1.00 84.38 89 ASP A CA 1
ATOM 711 C C . ASP A 1 89 ? 17.912 -12.592 -6.410 1.00 84.38 89 ASP A C 1
ATOM 713 O O . ASP A 1 89 ? 16.980 -12.458 -7.207 1.00 84.38 89 ASP A O 1
ATOM 717 N N . GLY A 1 90 ? 19.110 -12.066 -6.653 1.00 87.94 90 GLY A N 1
ATOM 718 C CA . GLY A 1 90 ? 19.408 -11.270 -7.843 1.00 87.94 90 GLY A CA 1
ATOM 719 C C . GLY A 1 90 ? 19.120 -9.769 -7.688 1.00 87.94 90 GLY A C 1
ATOM 720 O O . GLY A 1 90 ? 18.944 -9.268 -6.576 1.00 87.94 90 GLY A O 1
ATOM 721 N N . PRO A 1 91 ? 19.137 -9.013 -8.800 1.00 91.81 91 PRO A N 1
ATOM 722 C CA . PRO A 1 91 ? 19.164 -7.559 -8.751 1.00 91.81 91 PRO A CA 1
ATOM 723 C C . PRO A 1 91 ? 17.815 -6.964 -8.333 1.00 91.81 91 PRO A C 1
ATOM 725 O O . PRO A 1 91 ? 16.752 -7.409 -8.771 1.00 91.81 91 PRO A O 1
ATOM 728 N N . ILE A 1 92 ? 17.887 -5.890 -7.552 1.00 95.31 92 ILE A N 1
ATOM 729 C CA . ILE A 1 92 ? 16.762 -5.027 -7.189 1.00 95.31 92 ILE A CA 1
ATOM 730 C C . ILE A 1 92 ? 16.933 -3.719 -7.950 1.00 95.31 92 ILE A C 1
ATOM 732 O O . ILE A 1 92 ? 18.053 -3.215 -8.068 1.00 95.31 92 ILE A O 1
ATOM 736 N N . ALA A 1 93 ? 15.845 -3.153 -8.462 1.00 95.81 93 ALA A N 1
ATOM 737 C CA . ALA A 1 93 ? 15.864 -1.785 -8.960 1.00 95.81 93 ALA A CA 1
ATOM 738 C C . ALA A 1 93 ? 14.780 -0.943 -8.303 1.00 95.81 93 ALA A C 1
ATOM 740 O O . ALA A 1 93 ? 13.760 -1.456 -7.852 1.00 95.81 93 ALA A O 1
ATOM 741 N N . VAL A 1 94 ? 15.003 0.364 -8.286 1.00 97.12 94 VAL A N 1
ATOM 742 C CA . VAL A 1 94 ? 13.986 1.342 -7.916 1.00 97.12 94 VAL A CA 1
ATOM 743 C C . VAL A 1 94 ? 13.802 2.338 -9.043 1.00 97.12 94 VAL A C 1
ATOM 745 O O . VAL A 1 94 ? 14.765 2.676 -9.735 1.00 97.12 94 VAL A O 1
ATOM 748 N N . GLY A 1 95 ? 12.565 2.783 -9.218 1.00 95.31 95 GLY A N 1
ATOM 749 C CA . GLY A 1 95 ? 12.207 3.880 -10.098 1.00 95.31 95 GLY A CA 1
ATOM 750 C C . GLY A 1 95 ? 11.111 4.768 -9.506 1.00 95.31 95 GLY A C 1
ATOM 751 O O . GLY A 1 95 ? 10.741 4.647 -8.327 1.00 95.31 95 GLY A O 1
ATOM 752 N N . PRO A 1 96 ? 10.585 5.705 -10.307 1.00 94.50 96 PRO A N 1
ATOM 753 C CA . PRO A 1 96 ? 9.563 6.634 -9.864 1.00 94.50 96 PRO A CA 1
ATOM 754 C C . PRO A 1 96 ? 8.194 5.949 -9.736 1.00 94.50 96 PRO A C 1
ATOM 756 O O . PRO A 1 96 ? 7.756 5.233 -10.633 1.00 94.50 96 PRO A O 1
ATOM 759 N N . CYS A 1 97 ? 7.461 6.249 -8.662 1.00 93.62 97 CYS A N 1
ATOM 760 C CA . CYS A 1 97 ? 6.087 5.800 -8.454 1.00 93.62 97 CYS A CA 1
ATOM 761 C C . CYS A 1 97 ? 5.209 6.203 -9.643 1.00 93.62 97 CYS A C 1
ATOM 763 O O . CYS A 1 97 ? 4.941 7.387 -9.862 1.00 93.62 97 CYS A O 1
ATOM 765 N N . ARG A 1 98 ? 4.712 5.205 -10.378 1.00 89.88 98 ARG A N 1
ATOM 766 C CA . ARG A 1 98 ? 3.947 5.387 -11.621 1.00 89.88 98 ARG A CA 1
ATOM 767 C C . ARG A 1 98 ? 2.705 6.259 -11.428 1.00 89.88 98 ARG A C 1
ATOM 769 O O . ARG A 1 98 ? 2.446 7.157 -12.225 1.00 89.88 98 ARG A O 1
ATOM 776 N N . CYS A 1 99 ? 1.994 6.071 -10.313 1.00 92.31 99 CYS A N 1
ATOM 777 C CA . CYS A 1 99 ? 0.822 6.873 -9.953 1.00 92.31 99 CYS A CA 1
ATOM 778 C C . CYS A 1 99 ? 1.181 8.347 -9.713 1.00 92.31 99 CYS A C 1
ATOM 780 O O . CYS A 1 99 ? 0.583 9.232 -10.322 1.00 92.31 99 CYS A O 1
ATOM 782 N N . ARG A 1 100 ? 2.175 8.627 -8.857 1.00 93.94 100 ARG A N 1
ATOM 783 C CA . ARG A 1 100 ? 2.578 10.009 -8.545 1.00 93.94 100 ARG A CA 1
ATOM 784 C C . ARG A 1 100 ? 3.164 10.715 -9.764 1.00 93.94 100 ARG A C 1
ATOM 786 O O . ARG A 1 100 ? 2.845 11.879 -9.990 1.00 93.94 100 ARG A O 1
ATOM 793 N N . SER A 1 101 ? 3.925 10.002 -10.592 1.00 92.44 101 SER A N 1
ATOM 794 C CA . SER A 1 101 ? 4.426 10.513 -11.872 1.00 92.44 101 SER A CA 1
ATOM 795 C C . SER A 1 101 ? 3.301 10.934 -12.820 1.00 92.44 101 SER A C 1
ATOM 797 O O . SER A 1 101 ? 3.465 11.904 -13.557 1.00 92.44 101 SER A O 1
ATOM 799 N N . ALA A 1 102 ? 2.159 10.240 -12.788 1.00 91.56 102 ALA A N 1
ATOM 800 C CA . ALA A 1 102 ? 1.037 10.503 -13.684 1.00 91.56 102 ALA A CA 1
ATOM 801 C C . ALA A 1 102 ? 0.273 11.797 -13.357 1.00 91.56 102 ALA A C 1
ATOM 803 O O . ALA A 1 102 ? -0.150 12.504 -14.276 1.00 91.56 102 ALA A O 1
ATOM 804 N N . HIS A 1 103 ? 0.064 12.104 -12.072 1.00 91.62 103 HIS A N 1
ATOM 805 C CA . HIS A 1 103 ? -0.861 13.173 -11.658 1.00 91.62 103 HIS A CA 1
ATOM 806 C C . HIS A 1 103 ? -0.295 14.201 -10.668 1.00 91.62 103 HIS A C 1
ATOM 808 O O . HIS A 1 103 ? -0.796 15.320 -10.644 1.00 91.62 103 HIS A O 1
ATOM 814 N N . ARG A 1 104 ? 0.765 13.875 -9.913 1.00 91.44 104 ARG A N 1
ATOM 815 C CA . ARG A 1 104 ? 1.448 14.769 -8.954 1.00 91.44 104 ARG A CA 1
ATOM 816 C C . ARG A 1 104 ? 0.561 15.387 -7.855 1.00 91.44 104 ARG A C 1
ATOM 818 O O . ARG A 1 104 ? 0.855 16.474 -7.375 1.00 91.44 104 ARG A O 1
ATOM 825 N N . ALA A 1 105 ? -0.487 14.697 -7.414 1.00 88.19 105 ALA A N 1
ATOM 826 C CA . ALA A 1 105 ? -1.429 15.202 -6.409 1.00 88.19 105 ALA A CA 1
ATOM 827 C C . ALA A 1 105 ? -0.912 15.194 -4.957 1.00 88.19 105 ALA A C 1
ATOM 829 O O . ALA A 1 105 ? -1.627 15.620 -4.057 1.00 88.19 105 ALA A O 1
ATOM 830 N N . CYS A 1 106 ? 0.303 14.704 -4.693 1.00 90.69 106 CYS A N 1
ATOM 831 C CA . CYS A 1 106 ? 0.905 14.756 -3.360 1.00 90.69 106 CYS A CA 1
ATOM 832 C C . CYS A 1 106 ? 2.429 14.908 -3.422 1.00 90.69 106 CYS A C 1
ATOM 834 O O . CYS A 1 106 ? 3.054 14.613 -4.442 1.00 90.69 106 CYS A O 1
ATOM 836 N N . SER A 1 107 ? 3.019 15.352 -2.311 1.00 92.19 107 SER A N 1
ATOM 837 C CA . SER A 1 107 ? 4.452 15.644 -2.157 1.00 92.19 107 SER A CA 1
ATOM 838 C C . SER A 1 107 ? 5.301 14.446 -1.711 1.00 92.19 107 SER A C 1
ATOM 840 O O . SER A 1 107 ? 6.491 14.605 -1.451 1.00 92.19 107 SER A O 1
ATOM 842 N N . HIS A 1 108 ? 4.714 13.248 -1.621 1.00 95.12 108 HIS A N 1
ATOM 843 C CA . HIS A 1 108 ? 5.436 12.040 -1.220 1.00 95.12 108 HIS A CA 1
ATOM 844 C C . HIS A 1 108 ? 6.616 11.737 -2.165 1.00 95.12 108 HIS A C 1
ATOM 846 O O . HIS A 1 108 ? 6.503 11.987 -3.372 1.00 95.12 108 HIS A O 1
ATOM 852 N N . PRO A 1 109 ? 7.705 11.116 -1.665 1.00 94.94 109 PRO A N 1
ATOM 853 C CA . PRO A 1 109 ? 8.885 10.801 -2.467 1.00 94.94 109 PRO A CA 1
ATOM 854 C C . PRO A 1 109 ? 8.541 10.054 -3.758 1.00 94.94 109 PRO A C 1
ATOM 856 O O . PRO A 1 109 ? 7.686 9.163 -3.774 1.00 94.94 109 PRO A O 1
ATOM 859 N N . LEU A 1 110 ? 9.195 10.409 -4.866 1.00 94.62 110 LEU A N 1
ATOM 860 C CA . LEU A 1 110 ? 8.884 9.805 -6.159 1.00 94.62 110 LEU A CA 1
ATOM 861 C C . LEU A 1 110 ? 9.589 8.456 -6.335 1.00 94.62 110 LEU A C 1
ATOM 863 O O . LEU A 1 110 ? 8.926 7.480 -6.674 1.00 94.62 110 LEU A O 1
ATOM 867 N N . GLU A 1 111 ? 10.890 8.378 -6.052 1.00 96.00 111 GLU A N 1
ATOM 868 C CA . GLU A 1 111 ? 11.715 7.173 -6.216 1.00 96.00 111 GLU A CA 1
ATOM 869 C C . GLU A 1 111 ? 11.420 6.134 -5.123 1.00 96.00 111 GLU A C 1
ATOM 871 O O . GLU A 1 111 ? 12.054 6.075 -4.075 1.00 96.00 111 GLU A O 1
ATOM 876 N N . THR A 1 112 ? 10.362 5.359 -5.336 1.00 96.19 112 THR A N 1
ATOM 877 C CA . THR A 1 112 ? 9.795 4.440 -4.336 1.00 96.19 112 THR A CA 1
ATOM 878 C C . THR A 1 112 ? 9.149 3.214 -4.979 1.00 96.19 112 THR A C 1
ATOM 880 O O . THR A 1 112 ? 8.477 2.443 -4.299 1.00 96.19 112 THR A O 1
ATOM 883 N N . ASP A 1 113 ? 9.293 3.045 -6.291 1.00 94.19 113 ASP A N 1
ATOM 884 C CA . ASP A 1 113 ? 8.762 1.895 -7.008 1.00 94.19 113 ASP A CA 1
ATOM 885 C C . ASP A 1 113 ? 9.830 0.808 -7.080 1.00 94.19 113 ASP A C 1
ATOM 887 O O . ASP A 1 113 ? 10.724 0.875 -7.924 1.00 94.19 113 ASP A O 1
ATOM 891 N N . ILE A 1 114 ? 9.802 -0.132 -6.132 1.00 95.50 114 ILE A N 1
ATOM 892 C CA . ILE A 1 114 ? 10.838 -1.160 -6.008 1.00 95.50 114 ILE A CA 1
ATOM 893 C C . ILE A 1 114 ? 10.417 -2.372 -6.829 1.00 95.50 114 ILE A C 1
ATOM 895 O O . ILE A 1 114 ? 9.428 -3.032 -6.518 1.00 95.50 114 ILE A O 1
ATOM 899 N N . VAL A 1 115 ? 11.198 -2.696 -7.849 1.00 91.00 115 VAL A N 1
ATOM 900 C CA . VAL A 1 115 ? 10.985 -3.864 -8.702 1.00 91.00 115 VAL A CA 1
ATOM 901 C C . VAL A 1 115 ? 11.975 -4.960 -8.326 1.00 91.00 115 VAL A C 1
ATOM 903 O O . VAL A 1 115 ? 13.160 -4.703 -8.087 1.00 91.00 115 VAL A O 1
ATOM 906 N N . ILE A 1 116 ? 11.469 -6.187 -8.254 1.00 88.88 116 ILE A N 1
ATOM 907 C CA . ILE A 1 116 ? 12.243 -7.378 -7.901 1.00 88.88 116 ILE A CA 1
ATOM 908 C C . ILE A 1 116 ? 11.958 -8.512 -8.898 1.00 88.88 116 ILE A C 1
ATOM 910 O O . ILE A 1 116 ? 11.057 -8.418 -9.739 1.00 88.88 116 ILE A O 1
ATOM 914 N N . ARG A 1 117 ? 12.733 -9.600 -8.820 1.00 84.00 117 ARG A N 1
ATOM 915 C CA . ARG A 1 117 ? 12.641 -10.771 -9.712 1.00 84.00 117 ARG A CA 1
ATOM 916 C C . ARG A 1 117 ? 12.704 -10.384 -11.198 1.00 84.00 117 ARG A C 1
ATOM 918 O O . ARG A 1 117 ? 13.569 -9.613 -11.614 1.00 84.00 117 ARG A O 1
ATOM 925 N N . HIS A 1 118 ? 11.795 -10.921 -12.013 1.00 77.12 118 HIS A N 1
ATOM 926 C CA . HIS A 1 118 ? 11.694 -10.618 -13.438 1.00 77.12 118 HIS A CA 1
ATOM 927 C C . HIS A 1 118 ? 11.320 -9.150 -13.694 1.00 77.12 118 HIS A C 1
ATOM 929 O O . HIS A 1 118 ? 11.727 -8.589 -14.717 1.00 77.12 118 HIS A O 1
ATOM 935 N N . GLY A 1 119 ? 10.646 -8.506 -12.731 1.00 77.19 119 GLY A N 1
ATOM 936 C CA . GLY A 1 119 ? 10.283 -7.091 -12.786 1.00 77.19 119 GLY A CA 1
ATOM 937 C C . GLY A 1 119 ? 11.506 -6.188 -12.934 1.00 77.19 119 GLY A C 1
ATOM 938 O O . GLY A 1 119 ? 11.482 -5.249 -13.729 1.00 77.19 119 GLY A O 1
ATOM 939 N N . THR A 1 120 ? 12.625 -6.524 -12.278 1.00 84.31 120 THR A N 1
ATOM 940 C CA . THR A 1 120 ? 13.873 -5.757 -12.397 1.00 84.31 120 THR A CA 1
ATOM 941 C C . THR A 1 120 ? 14.327 -5.635 -13.848 1.00 84.31 120 THR A C 1
ATOM 943 O O . THR A 1 120 ? 14.610 -4.533 -14.316 1.00 84.31 120 THR A O 1
ATOM 946 N N . GLN A 1 121 ? 14.370 -6.748 -14.587 1.00 80.62 121 GLN A N 1
ATOM 947 C CA . GLN A 1 121 ? 14.799 -6.745 -15.989 1.00 80.62 121 GLN A CA 1
ATOM 948 C C . GLN A 1 121 ? 13.767 -6.070 -16.899 1.00 80.62 121 GLN A C 1
ATOM 950 O O . GLN A 1 121 ? 14.145 -5.316 -17.800 1.00 80.62 121 GLN A O 1
ATOM 955 N N . ALA A 1 122 ? 12.476 -6.324 -16.667 1.00 78.00 122 ALA A N 1
ATOM 956 C CA . ALA A 1 122 ? 11.389 -5.761 -17.461 1.00 78.00 122 ALA A CA 1
ATOM 957 C C . ALA A 1 122 ? 11.382 -4.226 -17.399 1.00 78.00 122 ALA A C 1
ATOM 959 O O . ALA A 1 122 ? 11.465 -3.561 -18.438 1.00 78.00 122 ALA A O 1
ATOM 960 N N . PHE A 1 123 ? 11.389 -3.659 -16.192 1.00 81.19 123 PHE A N 1
ATOM 961 C CA . PHE A 1 123 ? 11.342 -2.212 -15.992 1.00 81.19 123 PHE A CA 1
ATOM 962 C C . PHE A 1 123 ? 12.650 -1.526 -16.379 1.00 81.19 123 PHE A C 1
ATOM 964 O O . PHE A 1 123 ? 12.609 -0.490 -17.040 1.00 81.19 123 PHE A O 1
ATOM 971 N N . LYS A 1 124 ? 13.815 -2.128 -16.100 1.00 84.38 124 LYS A N 1
ATOM 972 C CA . LYS A 1 124 ? 15.099 -1.610 -16.603 1.00 84.38 124 LYS A CA 1
ATOM 973 C C . LYS A 1 124 ? 15.154 -1.547 -18.126 1.00 84.38 124 LYS A C 1
ATOM 975 O O . LYS A 1 124 ? 15.743 -0.621 -18.671 1.00 84.38 124 LYS A O 1
ATOM 980 N N . ARG A 1 125 ? 14.555 -2.508 -18.832 1.00 81.88 125 ARG A N 1
ATOM 981 C CA . ARG A 1 125 ? 14.500 -2.492 -20.300 1.00 81.88 125 ARG A CA 1
ATOM 982 C C . ARG A 1 125 ? 13.497 -1.466 -20.824 1.00 81.88 125 ARG A C 1
ATOM 984 O O . ARG A 1 125 ? 13.780 -0.798 -21.817 1.00 81.88 125 ARG A O 1
ATOM 991 N N . ALA A 1 126 ? 12.330 -1.361 -20.194 1.00 77.81 126 ALA A N 1
ATOM 992 C CA . ALA A 1 126 ? 11.282 -0.437 -20.617 1.00 77.81 126 ALA A CA 1
ATOM 993 C C . ALA A 1 126 ? 11.637 1.034 -20.330 1.00 77.81 126 ALA A C 1
ATOM 995 O O . ALA A 1 126 ? 11.371 1.916 -21.155 1.00 77.81 126 ALA A O 1
ATOM 996 N N . PHE A 1 127 ? 12.300 1.270 -19.197 1.00 84.19 127 PHE A N 1
ATOM 997 C CA . PHE A 1 127 ? 12.617 2.581 -18.636 1.00 84.19 127 PHE A CA 1
ATOM 998 C C . PHE A 1 127 ? 14.072 2.645 -18.133 1.00 84.19 127 PHE A C 1
ATOM 1000 O O . PHE A 1 127 ? 14.325 2.859 -16.945 1.00 84.19 127 PHE A O 1
ATOM 1007 N N . PRO A 1 128 ? 15.069 2.486 -19.023 1.00 86.25 128 PRO A N 1
ATOM 1008 C CA . PRO A 1 128 ? 16.477 2.368 -18.630 1.00 86.25 128 PRO A CA 1
ATOM 1009 C C . PRO A 1 128 ? 17.041 3.603 -17.920 1.00 86.25 128 PRO A C 1
ATOM 1011 O O . PRO A 1 128 ? 18.025 3.483 -17.195 1.00 86.25 128 PRO A O 1
ATOM 1014 N N . LYS A 1 129 ? 16.429 4.775 -18.134 1.00 89.00 129 LYS A N 1
ATOM 1015 C CA . LYS A 1 129 ? 16.808 6.036 -17.485 1.00 89.00 129 LYS A CA 1
ATOM 1016 C C . LYS A 1 129 ? 16.112 6.258 -16.142 1.00 89.00 129 LYS A C 1
ATOM 1018 O O . LYS A 1 129 ? 16.658 6.974 -15.315 1.00 89.00 129 LYS A O 1
ATOM 1023 N N . ASP A 1 130 ? 14.943 5.650 -15.937 1.00 91.06 130 ASP A N 1
ATOM 1024 C CA . ASP A 1 130 ? 14.109 5.925 -14.763 1.00 91.06 130 ASP A CA 1
ATOM 1025 C C . ASP A 1 130 ? 14.353 4.921 -13.634 1.00 91.06 130 ASP A C 1
ATOM 1027 O O . ASP A 1 130 ? 14.115 5.245 -12.477 1.00 91.06 130 ASP A O 1
ATOM 1031 N N . TYR A 1 131 ? 14.823 3.708 -13.956 1.00 93.94 131 TYR A N 1
ATOM 1032 C CA . TYR A 1 131 ? 15.124 2.682 -12.958 1.00 93.94 131 TYR A CA 1
ATOM 1033 C C . TYR A 1 131 ? 16.628 2.520 -12.781 1.00 93.94 131 TYR A C 1
ATOM 1035 O O . TYR A 1 131 ? 17.365 2.346 -13.757 1.00 93.94 131 TYR A O 1
ATOM 1043 N N . ARG A 1 132 ? 17.098 2.473 -11.532 1.00 96.56 132 ARG A N 1
ATOM 1044 C CA . ARG A 1 132 ? 18.498 2.192 -11.165 1.00 96.56 132 ARG A CA 1
ATOM 1045 C C . ARG A 1 132 ? 18.604 0.966 -10.264 1.00 96.56 132 ARG A C 1
ATOM 1047 O O . ARG A 1 132 ? 17.675 0.674 -9.524 1.00 96.56 132 ARG A O 1
ATOM 1054 N N . ILE A 1 133 ? 1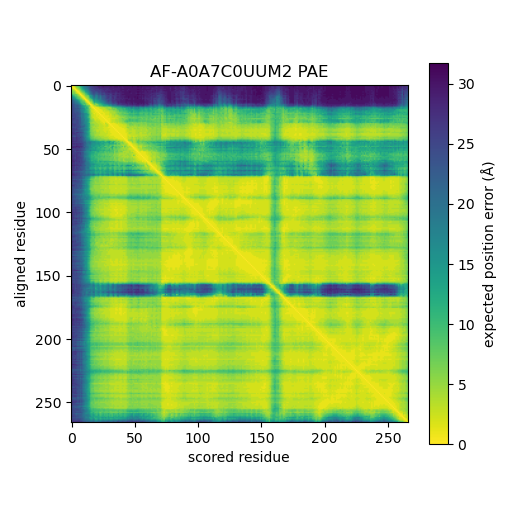9.711 0.229 -10.382 1.00 97.25 133 ILE A N 1
ATOM 1055 C CA . ILE A 1 133 ? 19.974 -0.923 -9.506 1.00 97.25 133 ILE A CA 1
ATOM 1056 C C . ILE A 1 133 ? 20.327 -0.393 -8.119 1.00 97.25 133 ILE A C 1
ATOM 1058 O O . ILE A 1 133 ? 21.069 0.585 -8.025 1.00 97.25 133 ILE A O 1
ATOM 1062 N N . ILE A 1 134 ? 19.804 -1.038 -7.081 1.00 97.88 134 ILE A N 1
ATOM 1063 C CA . ILE A 1 134 ? 20.037 -0.680 -5.679 1.00 97.88 134 ILE A CA 1
ATOM 1064 C C . ILE A 1 134 ? 20.372 -1.912 -4.844 1.00 97.88 134 ILE A C 1
ATOM 1066 O O . ILE A 1 134 ? 20.097 -3.043 -5.253 1.00 97.88 134 ILE A O 1
ATOM 1070 N N . SER A 1 135 ? 20.967 -1.693 -3.671 1.00 98.19 135 SER A N 1
ATOM 1071 C CA . SER A 1 135 ? 21.235 -2.769 -2.714 1.00 98.19 135 SER A CA 1
ATOM 1072 C C . SER A 1 135 ? 19.981 -3.143 -1.909 1.00 98.19 135 SER A C 1
ATOM 1074 O O . SER A 1 135 ? 18.983 -2.411 -1.897 1.00 98.19 135 SER A O 1
ATOM 1076 N N . LYS A 1 136 ? 20.025 -4.279 -1.199 1.00 97.62 136 LYS A N 1
ATOM 1077 C CA . LYS A 1 136 ? 18.956 -4.671 -0.262 1.00 97.62 136 LYS A CA 1
ATOM 1078 C C . LYS A 1 136 ? 18.809 -3.645 0.860 1.00 97.62 136 LYS A C 1
ATOM 1080 O O . LYS A 1 136 ? 17.692 -3.315 1.246 1.00 97.62 136 LYS A O 1
ATOM 1085 N N . GLU A 1 137 ? 19.919 -3.124 1.367 1.00 98.38 137 GLU A N 1
ATOM 1086 C CA . GLU A 1 137 ? 19.964 -2.120 2.434 1.00 98.38 137 GLU A CA 1
ATOM 1087 C C . GLU A 1 137 ? 19.266 -0.834 1.992 1.00 98.38 137 GLU A C 1
ATOM 1089 O O . GLU A 1 137 ? 18.424 -0.309 2.720 1.00 98.38 137 GLU A O 1
ATOM 1094 N N . GLU A 1 138 ? 19.547 -0.372 0.772 1.00 98.50 138 GLU A N 1
ATOM 1095 C CA . GLU A 1 138 ? 18.892 0.804 0.205 1.00 98.50 138 GLU A CA 1
ATOM 1096 C C . GLU A 1 138 ? 17.389 0.568 -0.003 1.00 98.50 138 GLU A C 1
ATOM 1098 O O . GLU A 1 138 ? 16.571 1.395 0.403 1.00 98.50 138 GLU A O 1
ATOM 1103 N N . ALA A 1 139 ? 16.993 -0.591 -0.538 1.00 98.25 139 ALA A N 1
ATOM 1104 C CA . ALA A 1 139 ? 15.581 -0.944 -0.697 1.00 98.25 139 ALA A CA 1
ATOM 1105 C C . ALA A 1 139 ? 14.837 -0.942 0.652 1.00 98.25 139 ALA A C 1
ATOM 1107 O O . ALA A 1 139 ? 13.759 -0.354 0.775 1.00 98.25 139 ALA A O 1
ATOM 1108 N N . LYS A 1 140 ? 15.429 -1.532 1.698 1.00 98.38 140 LYS A N 1
ATOM 1109 C CA . LYS A 1 140 ? 14.874 -1.514 3.062 1.00 98.38 140 LYS A CA 1
ATOM 1110 C C . LYS A 1 140 ? 14.784 -0.095 3.628 1.00 98.38 140 LYS A C 1
ATOM 1112 O O . LYS A 1 140 ? 13.779 0.235 4.261 1.00 98.38 140 LYS A O 1
ATOM 1117 N N . ALA A 1 141 ? 15.781 0.754 3.380 1.00 98.44 141 ALA A N 1
ATOM 1118 C CA . ALA A 1 141 ? 15.763 2.152 3.808 1.00 98.44 141 ALA A CA 1
ATOM 1119 C C . ALA A 1 141 ? 14.623 2.942 3.136 1.00 98.44 141 ALA A C 1
ATOM 1121 O O . ALA A 1 141 ? 13.943 3.730 3.802 1.00 98.44 141 ALA A O 1
ATOM 1122 N N . ILE A 1 142 ? 14.346 2.689 1.852 1.00 98.44 142 ILE A N 1
ATOM 1123 C CA . ILE A 1 142 ? 13.204 3.274 1.128 1.00 98.44 142 ILE A CA 1
ATOM 1124 C C . ILE A 1 142 ? 11.880 2.824 1.755 1.00 98.44 142 ILE A C 1
ATOM 1126 O O . ILE A 1 142 ? 11.033 3.671 2.051 1.00 98.44 142 ILE A O 1
ATOM 1130 N N . LEU A 1 143 ? 11.711 1.525 2.030 1.00 97.88 143 LEU A N 1
ATOM 1131 C CA . LEU A 1 143 ? 10.508 0.997 2.691 1.00 97.88 143 LEU A CA 1
ATOM 1132 C C . LEU A 1 143 ? 10.280 1.658 4.057 1.00 97.88 143 LEU A C 1
ATOM 1134 O O . LEU A 1 143 ? 9.184 2.136 4.350 1.00 97.88 143 LEU A O 1
ATOM 1138 N N . GLN A 1 144 ? 11.323 1.754 4.882 1.00 97.19 144 GLN A N 1
ATOM 1139 C CA . GLN A 1 144 ? 11.248 2.420 6.184 1.00 97.19 144 GLN A CA 1
ATOM 1140 C C . GLN A 1 144 ? 10.912 3.909 6.057 1.00 97.19 144 GLN A C 1
ATOM 1142 O O . GLN A 1 144 ? 10.143 4.434 6.860 1.00 97.19 144 GLN A O 1
ATOM 1147 N N . THR A 1 145 ? 11.461 4.590 5.051 1.00 96.75 145 THR A N 1
ATOM 1148 C CA . THR A 1 145 ? 11.180 6.007 4.787 1.00 96.75 145 THR A CA 1
ATOM 1149 C C . THR A 1 145 ? 9.723 6.210 4.412 1.00 96.75 145 THR A C 1
ATOM 1151 O O . THR A 1 145 ? 9.029 6.968 5.083 1.00 96.75 145 THR A O 1
ATOM 1154 N N . CYS A 1 146 ? 9.217 5.447 3.441 1.00 96.56 146 CYS A N 1
ATOM 1155 C CA . CYS A 1 146 ? 7.803 5.471 3.068 1.00 96.56 146 CYS A CA 1
ATOM 1156 C C . CYS A 1 146 ? 6.910 5.202 4.285 1.00 96.56 146 CYS A C 1
ATOM 1158 O O . CYS A 1 146 ? 5.872 5.834 4.473 1.00 96.56 146 CYS A O 1
ATOM 1160 N N . ARG A 1 147 ? 7.340 4.301 5.170 1.00 94.19 147 ARG A N 1
ATOM 1161 C CA . ARG A 1 147 ? 6.600 4.003 6.389 1.00 94.19 147 ARG A CA 1
ATOM 1162 C C . ARG A 1 147 ? 6.509 5.182 7.358 1.00 94.19 147 ARG A C 1
ATOM 1164 O O . ARG A 1 147 ? 5.443 5.387 7.940 1.00 94.19 147 ARG A O 1
ATOM 1171 N N . ARG A 1 148 ? 7.597 5.938 7.537 1.00 93.31 148 ARG A N 1
ATOM 1172 C CA . ARG A 1 148 ? 7.616 7.159 8.365 1.00 93.31 148 ARG A CA 1
ATOM 1173 C C . ARG A 1 148 ? 6.711 8.245 7.788 1.00 93.31 148 ARG A C 1
ATOM 1175 O O . ARG A 1 148 ? 6.010 8.898 8.549 1.00 93.31 148 ARG A O 1
ATOM 1182 N N . GLU A 1 149 ? 6.617 8.320 6.464 1.00 93.06 149 GLU A N 1
ATOM 1183 C CA . GLU A 1 149 ? 5.677 9.181 5.725 1.00 93.06 149 GLU A CA 1
ATOM 1184 C C . GLU A 1 149 ? 4.218 8.671 5.765 1.00 93.06 149 GLU A C 1
ATOM 1186 O O . GLU A 1 149 ? 3.381 9.082 4.970 1.00 93.06 149 GLU A O 1
ATOM 1191 N N . ARG A 1 150 ? 3.882 7.735 6.668 1.00 92.56 150 ARG A N 1
ATOM 1192 C CA . ARG A 1 150 ? 2.538 7.139 6.825 1.00 92.56 150 ARG A CA 1
ATOM 1193 C C . ARG A 1 150 ? 2.010 6.439 5.566 1.00 92.56 150 ARG A C 1
ATOM 1195 O O . ARG A 1 150 ? 0.817 6.156 5.465 1.00 92.56 150 ARG A O 1
ATOM 1202 N N . MET A 1 151 ? 2.896 6.070 4.647 1.00 95.00 151 MET A N 1
ATOM 1203 C CA . MET A 1 151 ? 2.563 5.244 3.493 1.00 95.00 151 MET A CA 1
ATOM 1204 C C . MET A 1 151 ? 2.444 3.770 3.915 1.00 95.00 151 MET A C 1
ATOM 1206 O O . MET A 1 151 ? 2.889 3.343 4.993 1.00 95.00 151 MET A O 1
ATOM 1210 N N . PHE A 1 152 ? 1.829 2.964 3.057 1.00 93.50 152 PHE A N 1
ATOM 1211 C CA . PHE A 1 152 ? 1.742 1.515 3.219 1.00 93.50 152 PHE A CA 1
ATOM 1212 C C . PHE A 1 152 ? 2.246 0.800 1.970 1.00 93.50 152 PHE A C 1
ATOM 1214 O O . PHE A 1 152 ? 2.197 1.340 0.865 1.00 93.50 152 PHE A O 1
ATOM 1221 N N . HIS A 1 153 ? 2.741 -0.420 2.146 1.00 94.88 153 HIS A N 1
ATOM 1222 C CA . HIS A 1 153 ? 3.290 -1.192 1.040 1.00 94.88 153 HIS A CA 1
ATOM 1223 C C . HIS A 1 153 ? 2.183 -2.010 0.386 1.00 94.88 153 HIS A C 1
ATOM 1225 O O . HIS A 1 153 ? 1.301 -2.549 1.063 1.00 94.88 153 HIS A O 1
ATOM 1231 N N . MET A 1 154 ? 2.231 -2.109 -0.933 1.00 91.88 154 MET A N 1
ATOM 1232 C CA . MET A 1 154 ? 1.441 -3.062 -1.693 1.00 91.88 154 MET A CA 1
ATOM 1233 C C . MET A 1 154 ? 2.375 -3.842 -2.596 1.00 91.88 154 MET A C 1
ATOM 1235 O O . MET A 1 154 ? 3.123 -3.258 -3.375 1.00 91.88 154 MET A O 1
ATOM 1239 N N . VAL A 1 155 ? 2.327 -5.161 -2.475 1.00 89.62 155 VAL A N 1
ATOM 1240 C CA . VAL A 1 155 ? 3.024 -6.046 -3.399 1.00 89.62 155 VAL A CA 1
ATOM 1241 C C . VAL A 1 155 ? 2.067 -6.304 -4.547 1.00 89.62 155 VAL A C 1
ATOM 1243 O O . VAL A 1 155 ? 1.007 -6.899 -4.347 1.00 89.62 155 VAL A O 1
ATOM 1246 N N . PHE A 1 156 ? 2.408 -5.788 -5.719 1.00 82.06 156 PHE A N 1
ATOM 1247 C CA . PHE A 1 156 ? 1.679 -6.057 -6.946 1.00 82.06 156 PHE A CA 1
ATOM 1248 C C . PHE A 1 156 ? 2.317 -7.231 -7.659 1.00 82.06 156 PHE A C 1
ATOM 1250 O O . PHE A 1 156 ? 3.538 -7.280 -7.815 1.00 82.06 156 PHE A O 1
ATOM 1257 N N . VAL A 1 157 ? 1.461 -8.137 -8.109 1.00 69.50 157 VAL A N 1
ATOM 1258 C CA . VAL A 1 157 ? 1.774 -9.074 -9.181 1.00 69.50 157 VAL A CA 1
ATOM 1259 C C . VAL A 1 157 ? 1.154 -8.442 -10.420 1.00 69.50 157 VAL A C 1
ATOM 1261 O O . VAL A 1 157 ? -0.071 -8.381 -10.532 1.00 69.50 157 VAL A O 1
ATOM 1264 N N . HIS A 1 158 ? 1.974 -7.813 -11.258 1.00 57.69 158 HIS A N 1
ATOM 1265 C CA . HIS A 1 158 ? 1.465 -7.047 -12.394 1.00 57.69 158 HIS A CA 1
ATOM 1266 C C . HIS A 1 158 ? 1.179 -7.945 -13.612 1.00 57.69 158 HIS A C 1
ATOM 1268 O O . HIS A 1 158 ? 2.053 -8.682 -14.060 1.00 57.69 158 HIS A O 1
ATOM 1274 N N . CYS A 1 159 ? 0.013 -7.692 -14.226 1.00 50.41 159 CYS A N 1
ATOM 1275 C CA . CYS A 1 159 ? -0.277 -7.727 -15.669 1.00 50.41 159 CYS A CA 1
ATOM 1276 C C . CYS A 1 159 ? -0.601 -9.076 -16.393 1.00 50.41 159 CYS A C 1
ATOM 1278 O O . CYS A 1 159 ? -0.111 -10.139 -16.028 1.00 50.41 159 CYS A O 1
ATOM 1280 N N . PRO A 1 160 ? -1.382 -9.030 -17.509 1.00 40.00 160 PRO A N 1
ATOM 1281 C CA . PRO A 1 160 ? -2.221 -10.088 -18.127 1.00 40.00 160 PRO A CA 1
ATOM 1282 C C . PRO A 1 160 ? -1.507 -11.299 -18.737 1.00 40.00 160 PRO A C 1
ATOM 1284 O O . PRO A 1 160 ? -2.102 -12.095 -19.468 1.00 40.00 160 PRO A O 1
ATOM 1287 N N . ALA A 1 161 ? -0.217 -11.438 -18.486 1.00 39.09 161 ALA A N 1
ATOM 1288 C CA . ALA A 1 161 ? 0.537 -12.627 -18.804 1.00 39.09 161 ALA A CA 1
ATOM 1289 C C . ALA A 1 161 ? 0.732 -13.398 -17.496 1.00 39.09 161 ALA A C 1
ATOM 1291 O O . ALA A 1 161 ? 1.765 -13.227 -16.862 1.00 39.09 161 ALA A O 1
ATOM 1292 N N . HIS A 1 162 ? -0.264 -14.219 -17.142 1.00 40.53 162 HIS A N 1
ATOM 1293 C CA . HIS A 1 162 ? -0.335 -15.181 -16.022 1.00 40.53 162 HIS A CA 1
ATOM 1294 C C . HIS A 1 162 ? 0.827 -16.208 -15.981 1.00 40.53 162 HIS A C 1
ATOM 1296 O O . HIS A 1 162 ? 0.616 -17.401 -15.885 1.00 40.53 162 HIS A O 1
ATOM 1302 N N . ASP A 1 163 ? 2.073 -15.784 -16.176 1.00 46.56 163 ASP A N 1
ATOM 1303 C CA . ASP A 1 163 ? 3.228 -16.675 -16.326 1.00 46.56 163 ASP A CA 1
ATOM 1304 C C . ASP A 1 163 ? 4.545 -16.048 -15.840 1.00 46.56 163 ASP A C 1
ATOM 1306 O O . ASP A 1 163 ? 5.604 -16.667 -15.978 1.00 46.56 163 ASP A O 1
ATOM 1310 N N . LEU A 1 164 ? 4.547 -14.798 -15.364 1.00 46.75 164 LEU A N 1
ATOM 1311 C CA . LEU A 1 164 ? 5.781 -14.104 -14.998 1.00 46.75 164 LEU A CA 1
ATOM 1312 C C . LEU A 1 164 ? 5.713 -13.618 -13.551 1.00 46.75 164 LEU A C 1
ATOM 1314 O O . LEU A 1 164 ? 4.858 -12.826 -13.178 1.00 46.75 164 LEU A O 1
ATOM 1318 N N . GLU A 1 165 ? 6.662 -14.105 -12.751 1.00 55.25 165 GLU A N 1
ATOM 1319 C CA . GLU A 1 165 ? 6.958 -13.717 -11.369 1.00 55.25 165 GLU A CA 1
ATOM 1320 C C . GLU A 1 165 ? 7.437 -12.248 -11.270 1.00 55.25 165 GLU A C 1
ATOM 1322 O O . GLU A 1 165 ? 8.558 -11.965 -10.832 1.00 55.25 165 GLU A O 1
ATOM 1327 N N . GLU A 1 166 ? 6.645 -11.299 -11.759 1.00 57.47 166 GLU A N 1
ATOM 1328 C CA . GLU A 1 166 ? 6.930 -9.866 -11.736 1.00 57.47 166 GLU A CA 1
ATOM 1329 C C . GLU A 1 166 ? 6.308 -9.259 -10.480 1.00 57.47 166 GLU A C 1
ATOM 1331 O O . GLU A 1 166 ? 5.104 -9.014 -10.418 1.00 57.47 166 GLU A O 1
ATOM 1336 N N . TYR A 1 167 ? 7.145 -9.022 -9.467 1.00 71.56 167 TYR A N 1
ATOM 1337 C CA . TYR A 1 167 ? 6.715 -8.376 -8.234 1.00 71.56 167 TYR A CA 1
ATOM 1338 C C . TYR A 1 167 ? 7.218 -6.945 -8.195 1.00 71.56 167 TYR A C 1
ATOM 1340 O O . TYR A 1 167 ? 8.412 -6.670 -8.364 1.00 71.56 167 TYR A O 1
ATOM 1348 N N . VAL A 1 168 ? 6.290 -6.047 -7.904 1.00 86.31 168 VAL A N 1
ATOM 1349 C CA . VAL A 1 168 ? 6.587 -4.660 -7.583 1.00 86.31 168 VAL A CA 1
ATOM 1350 C C . VAL A 1 168 ? 6.176 -4.420 -6.142 1.00 86.31 168 VAL A C 1
ATOM 1352 O O . VAL A 1 168 ? 5.023 -4.632 -5.765 1.00 86.31 168 VAL A O 1
ATOM 1355 N N . VAL A 1 169 ? 7.124 -3.993 -5.315 1.00 92.69 169 VAL A N 1
ATOM 1356 C CA . VAL A 1 169 ? 6.855 -3.511 -3.963 1.00 92.69 169 VAL A CA 1
ATOM 1357 C C . VAL A 1 169 ? 6.576 -2.014 -4.064 1.00 92.69 169 VAL A C 1
ATOM 1359 O O . VAL A 1 169 ? 7.463 -1.168 -3.926 1.00 92.69 169 VAL A O 1
ATOM 1362 N N . CYS A 1 170 ? 5.313 -1.694 -4.329 1.00 92.56 170 CYS A N 1
ATOM 1363 C CA . CYS A 1 170 ? 4.819 -0.329 -4.398 1.00 92.56 170 CYS A CA 1
ATOM 1364 C C . CYS A 1 170 ? 4.698 0.276 -2.998 1.00 92.56 170 CYS A C 1
ATOM 1366 O O . CYS A 1 170 ? 4.210 -0.352 -2.056 1.00 92.56 170 CYS A O 1
ATOM 1368 N N . ASN A 1 171 ? 5.061 1.550 -2.884 1.00 95.12 171 ASN A N 1
ATOM 1369 C CA . ASN A 1 171 ? 4.897 2.343 -1.672 1.00 95.12 171 ASN A CA 1
ATOM 1370 C C . ASN A 1 171 ? 3.756 3.350 -1.875 1.00 95.12 171 ASN A C 1
ATOM 1372 O O . ASN A 1 171 ? 3.901 4.396 -2.522 1.00 95.12 171 ASN A O 1
ATOM 1376 N N . CYS A 1 172 ? 2.587 2.997 -1.354 1.00 93.00 172 CYS A N 1
ATOM 1377 C CA . CYS A 1 172 ? 1.308 3.620 -1.659 1.00 93.00 172 CYS A CA 1
ATOM 1378 C C . CYS A 1 172 ? 0.874 4.599 -0.564 1.00 93.00 172 CYS A C 1
ATOM 1380 O O . CYS A 1 172 ? 1.030 4.336 0.625 1.00 93.00 172 CYS A O 1
ATOM 1382 N N . CYS A 1 173 ? 0.292 5.722 -0.976 1.00 93.06 173 CYS A N 1
ATOM 1383 C CA . CYS A 1 173 ? -0.312 6.718 -0.093 1.00 93.06 173 CYS A CA 1
ATOM 1384 C C . CYS A 1 173 ? -1.823 6.795 -0.327 1.00 93.06 173 CYS A C 1
ATOM 1386 O O . CYS A 1 173 ? -2.317 6.414 -1.393 1.00 93.06 173 CYS A O 1
ATOM 1388 N N . THR A 1 174 ? -2.554 7.322 0.650 1.00 92.56 174 THR A N 1
ATOM 1389 C CA . THR A 1 174 ? -4.003 7.531 0.546 1.00 92.56 174 THR A CA 1
ATOM 1390 C C . THR A 1 174 ? -4.383 8.677 -0.386 1.00 92.56 174 THR A C 1
ATOM 1392 O O . THR A 1 174 ? -5.513 8.708 -0.857 1.00 92.56 174 THR A O 1
ATOM 1395 N N . ASP A 1 175 ? -3.446 9.575 -0.698 1.00 90.19 175 ASP A N 1
ATOM 1396 C CA . ASP A 1 175 ? -3.737 10.814 -1.437 1.00 90.19 175 ASP A CA 1
ATOM 1397 C C . ASP A 1 175 ? -3.643 10.640 -2.955 1.00 90.19 175 ASP A C 1
ATOM 1399 O O . ASP A 1 175 ? -4.223 11.403 -3.718 1.00 90.19 175 ASP A O 1
ATOM 1403 N N . GLY A 1 176 ? -2.866 9.655 -3.415 1.00 90.50 176 GLY A N 1
ATOM 1404 C CA . GLY A 1 176 ? -2.486 9.574 -4.826 1.00 90.50 176 GLY A CA 1
ATOM 1405 C C . GLY A 1 176 ? -2.267 8.175 -5.380 1.00 90.50 176 GLY A C 1
ATOM 1406 O O . GLY A 1 176 ? -1.953 8.045 -6.564 1.00 90.50 176 GLY A O 1
ATOM 1407 N N . CYS A 1 177 ? -2.395 7.114 -4.582 1.00 93.00 177 CYS A N 1
ATOM 1408 C CA . CYS A 1 177 ? -2.283 5.759 -5.115 1.00 93.00 177 CYS A CA 1
ATOM 1409 C C . CYS A 1 177 ? -3.545 5.397 -5.907 1.00 93.00 177 CYS A C 1
ATOM 1411 O O . CYS A 1 177 ? -4.611 5.202 -5.331 1.00 93.00 177 CYS A O 1
ATOM 1413 N N . VAL A 1 178 ? -3.420 5.274 -7.229 1.00 91.75 178 VAL A N 1
ATOM 1414 C CA . VAL A 1 178 ? -4.567 5.036 -8.115 1.00 91.75 178 VAL A CA 1
ATOM 1415 C C . VAL A 1 178 ? -5.242 3.683 -7.863 1.00 91.75 178 VAL A C 1
ATOM 1417 O O . VAL A 1 178 ? -6.460 3.695 -7.719 1.00 91.75 178 VAL A O 1
ATOM 1420 N N . PRO A 1 179 ? -4.531 2.543 -7.714 1.00 89.12 179 PRO A N 1
ATOM 1421 C CA . PRO A 1 179 ? -5.182 1.273 -7.368 1.00 89.12 179 PRO A CA 1
ATOM 1422 C C . PRO A 1 179 ? -5.969 1.324 -6.052 1.00 89.12 179 PRO A C 1
ATOM 1424 O O . PRO A 1 179 ? -7.084 0.813 -5.965 1.00 89.12 179 PRO A O 1
ATOM 1427 N N . TYR A 1 180 ? -5.417 1.986 -5.030 1.00 92.06 180 TYR A N 1
ATOM 1428 C CA . TYR A 1 180 ? -6.109 2.189 -3.759 1.00 92.06 180 TYR A CA 1
ATOM 1429 C C . TYR A 1 180 ? -7.367 3.048 -3.940 1.00 92.06 180 TYR A C 1
ATOM 1431 O O . TYR A 1 180 ? -8.450 2.641 -3.527 1.00 92.06 180 TYR A O 1
ATOM 1439 N N . LEU A 1 181 ? -7.251 4.204 -4.599 1.00 92.06 181 LEU A N 1
ATOM 1440 C CA . LEU A 1 181 ? -8.378 5.108 -4.841 1.00 92.06 181 LEU A CA 1
ATOM 1441 C C . LEU A 1 181 ? -9.464 4.447 -5.698 1.00 92.06 181 LEU A C 1
ATOM 1443 O O . LEU A 1 181 ? -10.647 4.578 -5.394 1.00 92.06 181 LEU A O 1
ATOM 1447 N N . ALA A 1 182 ? -9.077 3.678 -6.717 1.00 88.62 182 ALA A N 1
ATOM 1448 C CA . ALA A 1 182 ? -9.992 2.898 -7.539 1.00 88.62 182 ALA A CA 1
ATOM 1449 C C . ALA A 1 182 ? -10.742 1.849 -6.704 1.00 88.62 182 ALA A C 1
ATOM 1451 O O . ALA A 1 182 ? -11.965 1.758 -6.811 1.00 88.62 182 ALA A O 1
ATOM 1452 N N . ASN A 1 183 ? -10.053 1.120 -5.817 1.00 89.88 183 ASN A N 1
ATOM 1453 C CA . ASN A 1 183 ? -10.706 0.208 -4.874 1.00 89.88 183 ASN A CA 1
ATOM 1454 C C . ASN A 1 183 ? -11.667 0.947 -3.936 1.00 89.88 183 ASN A C 1
ATOM 1456 O O . ASN A 1 183 ? -12.803 0.511 -3.764 1.00 89.88 183 ASN A O 1
ATOM 1460 N N . ARG A 1 184 ? -11.264 2.084 -3.357 1.00 90.25 184 ARG A N 1
ATOM 1461 C CA . ARG A 1 184 ? -12.148 2.863 -2.474 1.00 90.25 184 ARG A CA 1
ATOM 1462 C C . ARG A 1 184 ? -13.379 3.389 -3.205 1.00 90.25 184 ARG A C 1
ATOM 1464 O O . ARG A 1 184 ? -14.456 3.436 -2.618 1.00 90.25 184 ARG A O 1
ATOM 1471 N N . PHE A 1 185 ? -13.231 3.739 -4.478 1.00 88.44 185 PHE A N 1
ATOM 1472 C CA . PHE A 1 185 ? -14.302 4.289 -5.297 1.00 88.44 185 PHE A CA 1
ATOM 1473 C C . PHE A 1 185 ? -15.276 3.223 -5.824 1.00 88.44 185 PHE A C 1
ATOM 1475 O O . PHE A 1 185 ? -16.489 3.426 -5.774 1.00 88.44 185 PHE A O 1
ATOM 1482 N N . PHE A 1 186 ? -14.772 2.092 -6.328 1.00 85.81 186 PHE A N 1
ATOM 1483 C CA . PHE A 1 186 ? -15.590 1.034 -6.939 1.00 85.81 186 PHE A CA 1
ATOM 1484 C C . PHE A 1 186 ? -15.946 -0.120 -5.984 1.00 85.81 186 PHE A C 1
ATOM 1486 O O . PHE A 1 186 ? -16.865 -0.898 -6.270 1.00 85.81 186 PHE A O 1
ATOM 1493 N N . GLY A 1 187 ? -15.256 -0.218 -4.848 1.00 86.81 187 GLY A N 1
ATOM 1494 C CA . GLY A 1 187 ? -15.367 -1.308 -3.880 1.00 86.81 187 GLY A CA 1
ATOM 1495 C C . GLY A 1 187 ? -14.671 -2.593 -4.335 1.00 86.81 187 GLY A C 1
ATOM 1496 O O . GLY A 1 187 ? -14.208 -2.706 -5.472 1.00 86.81 187 GLY A O 1
ATOM 1497 N N . GLN A 1 188 ? -14.650 -3.593 -3.447 1.00 84.69 188 GLN A N 1
ATOM 1498 C CA . GLN A 1 188 ? -14.019 -4.892 -3.712 1.00 84.69 188 GLN A CA 1
ATOM 1499 C C . GLN A 1 188 ? -14.656 -5.654 -4.886 1.00 84.69 188 GLN A C 1
ATOM 1501 O O . GLN A 1 188 ? -13.942 -6.381 -5.564 1.00 84.69 188 GLN A O 1
ATOM 1506 N N . ASP A 1 189 ? -15.942 -5.448 -5.203 1.00 81.44 189 ASP A N 1
ATOM 1507 C CA . ASP A 1 189 ? -16.564 -6.085 -6.385 1.00 81.44 189 ASP A CA 1
ATOM 1508 C C . ASP A 1 189 ? -16.220 -5.382 -7.706 1.00 81.44 189 ASP A C 1
ATOM 1510 O O . ASP A 1 189 ? -16.545 -5.885 -8.781 1.00 81.44 189 ASP A O 1
ATOM 1514 N N . GLY A 1 190 ? -15.677 -4.165 -7.635 1.00 79.69 190 GLY A N 1
ATOM 1515 C CA . GLY A 1 190 ? -15.375 -3.346 -8.802 1.00 79.69 190 GLY A CA 1
ATOM 1516 C C . GLY A 1 190 ? -13.888 -3.306 -9.115 1.00 79.69 190 GLY A C 1
ATOM 1517 O O . GLY A 1 190 ? -13.508 -3.541 -10.249 1.00 79.69 190 GLY A O 1
ATOM 1518 N N . PHE A 1 191 ? -13.038 -3.048 -8.127 1.00 82.50 191 PHE A N 1
ATOM 1519 C CA . PHE A 1 191 ? -11.587 -3.083 -8.289 1.00 82.50 191 PHE A CA 1
ATOM 1520 C C . PHE A 1 191 ? -11.001 -3.859 -7.116 1.00 82.50 191 PHE A C 1
ATOM 1522 O O . PHE A 1 191 ? -10.734 -3.290 -6.061 1.00 82.50 191 PHE A O 1
ATOM 1529 N N . SER A 1 192 ? -10.898 -5.176 -7.261 1.00 84.31 192 SER A N 1
ATOM 1530 C CA . SER A 1 192 ? -10.535 -6.068 -6.163 1.00 84.31 192 SER A CA 1
ATOM 1531 C C . SER A 1 192 ? -9.060 -5.934 -5.794 1.00 84.31 192 SER A C 1
ATOM 1533 O O . SER A 1 192 ? -8.185 -5.914 -6.655 1.00 84.31 192 SER A O 1
ATOM 1535 N N . LEU A 1 193 ? -8.781 -5.876 -4.496 1.00 86.69 193 LEU A N 1
ATOM 1536 C CA . LEU A 1 193 ? -7.436 -6.034 -3.952 1.00 86.69 193 LEU A CA 1
ATOM 1537 C C . LEU A 1 193 ? -7.416 -7.284 -3.086 1.00 86.69 193 LEU A C 1
ATOM 1539 O O . LEU A 1 193 ? -8.395 -7.597 -2.407 1.00 86.69 193 LEU A O 1
ATOM 1543 N N . ILE A 1 194 ? -6.297 -7.994 -3.087 1.00 88.12 194 ILE A N 1
ATOM 1544 C CA . ILE A 1 194 ? -6.173 -9.235 -2.332 1.00 88.12 194 ILE A CA 1
ATOM 1545 C C . ILE A 1 194 ? -5.915 -8.884 -0.869 1.00 88.12 194 ILE A C 1
ATOM 1547 O O . ILE A 1 194 ? -5.057 -8.062 -0.541 1.00 88.12 194 ILE A O 1
ATOM 1551 N N . LYS A 1 195 ? -6.673 -9.510 0.031 1.00 91.06 195 LYS A N 1
ATOM 1552 C CA . LYS A 1 195 ? -6.505 -9.330 1.474 1.00 91.06 195 LYS A CA 1
ATOM 1553 C C . LYS A 1 195 ? -5.128 -9.847 1.905 1.00 91.06 195 LYS A C 1
ATOM 1555 O O . LYS A 1 195 ? -4.772 -10.980 1.598 1.00 91.06 195 LYS A O 1
ATOM 1560 N N . GLY A 1 196 ? -4.369 -9.027 2.633 1.00 92.06 196 GLY A N 1
ATOM 1561 C CA . GLY A 1 196 ? -3.011 -9.361 3.062 1.00 92.06 196 GLY A CA 1
ATOM 1562 C C . GLY A 1 196 ? -2.920 -10.504 4.078 1.00 92.06 196 GLY A C 1
ATOM 1563 O O . GLY A 1 196 ? -3.915 -10.975 4.636 1.00 92.06 196 GLY A O 1
ATOM 1564 N N . GLU A 1 197 ? -1.682 -10.915 4.359 1.00 93.19 197 GLU A N 1
ATOM 1565 C CA . GLU A 1 197 ? -1.340 -12.016 5.278 1.00 93.19 197 GLU A CA 1
ATOM 1566 C C . GLU A 1 197 ? -1.607 -11.702 6.761 1.00 93.19 197 GLU A C 1
ATOM 1568 O O . GLU A 1 197 ? -1.641 -12.602 7.603 1.00 93.19 197 GLU A O 1
ATOM 1573 N N . TYR A 1 198 ? -1.794 -10.423 7.092 1.00 96.56 198 TYR A N 1
ATOM 1574 C CA . TYR A 1 198 ? -1.866 -9.929 8.463 1.00 96.56 198 TYR A CA 1
ATOM 1575 C C . TYR A 1 198 ? -3.248 -9.375 8.801 1.00 96.56 198 TYR A C 1
ATOM 1577 O O . TYR A 1 198 ? -3.939 -8.809 7.959 1.00 96.56 198 TYR A O 1
ATOM 1585 N N . GLU A 1 199 ? -3.611 -9.461 10.076 1.00 97.25 199 GLU A N 1
ATOM 1586 C CA . GLU A 1 199 ? -4.771 -8.786 10.648 1.00 97.25 199 GLU A CA 1
ATOM 1587 C C . GLU A 1 199 ? -4.375 -7.964 11.862 1.00 97.25 199 GLU A C 1
ATOM 1589 O O . GLU A 1 199 ? -3.442 -8.295 12.600 1.00 97.25 199 GLU A O 1
ATOM 1594 N N . ALA A 1 200 ? -5.087 -6.860 12.052 1.00 97.50 200 ALA A N 1
ATOM 1595 C CA . ALA A 1 200 ? -4.791 -5.921 13.111 1.00 97.50 200 ALA A CA 1
ATOM 1596 C C . ALA A 1 200 ? -5.592 -6.230 14.380 1.00 97.50 200 ALA A C 1
ATOM 1598 O O . ALA A 1 200 ? -6.764 -6.585 14.316 1.00 97.50 200 ALA A O 1
ATOM 1599 N N . TYR A 1 201 ? -4.967 -6.034 15.536 1.00 97.62 201 TYR A N 1
ATOM 1600 C CA . TYR A 1 201 ? -5.602 -6.169 16.844 1.00 97.62 201 TYR A CA 1
ATOM 1601 C C . TYR A 1 201 ? -5.171 -5.021 17.774 1.00 97.62 201 TYR A C 1
ATOM 1603 O O . TYR A 1 201 ? -4.434 -4.117 17.353 1.00 97.62 201 TYR A O 1
ATOM 1611 N N . VAL A 1 202 ? -5.706 -4.985 18.998 1.00 97.50 202 VAL A N 1
ATOM 1612 C CA . VAL A 1 202 ? -5.405 -3.946 19.992 1.00 97.50 202 VAL A CA 1
ATOM 1613 C C . VAL A 1 202 ? -5.144 -4.557 21.366 1.00 97.50 202 VAL A C 1
ATOM 1615 O O . VAL A 1 202 ? -5.970 -5.318 21.866 1.00 97.50 202 VAL A O 1
ATOM 1618 N N . GLU A 1 203 ? -4.022 -4.181 21.971 1.00 97.06 203 GLU A N 1
ATOM 1619 C CA . GLU A 1 203 ? -3.713 -4.453 23.375 1.00 97.06 203 GLU A CA 1
ATOM 1620 C C . GLU A 1 203 ? -4.454 -3.439 24.243 1.00 97.06 203 GLU A C 1
ATOM 1622 O O . GLU A 1 203 ? -4.135 -2.247 24.236 1.00 97.06 203 GLU A O 1
ATOM 1627 N N . ARG A 1 204 ? -5.501 -3.891 24.937 1.00 93.94 204 ARG A N 1
ATOM 1628 C CA . ARG A 1 204 ? -6.432 -2.990 25.635 1.00 93.94 204 ARG A CA 1
ATOM 1629 C C . ARG A 1 204 ? -5.786 -2.289 26.824 1.00 93.94 204 ARG A C 1
ATOM 1631 O O . ARG A 1 204 ? -6.053 -1.108 27.013 1.00 93.94 204 ARG A O 1
ATOM 1638 N N . ASP A 1 205 ? -4.901 -2.973 27.537 1.00 95.62 205 ASP A N 1
ATOM 1639 C CA . ASP A 1 205 ? -4.305 -2.485 28.788 1.00 95.62 205 ASP A CA 1
ATOM 1640 C C . ASP A 1 205 ? -3.426 -1.245 28.590 1.00 95.62 205 ASP A C 1
ATOM 1642 O O . ASP A 1 205 ? -3.311 -0.403 29.473 1.00 95.62 205 ASP A O 1
ATOM 1646 N N . VAL A 1 206 ? -2.844 -1.095 27.398 1.00 96.94 206 VAL A N 1
ATOM 1647 C CA . VAL A 1 206 ? -2.009 0.059 27.027 1.00 96.94 206 VAL A CA 1
ATOM 1648 C C . VAL A 1 206 ? -2.712 0.996 26.038 1.00 96.94 206 VAL A C 1
ATOM 1650 O O . VAL A 1 206 ? -2.114 1.942 25.515 1.00 96.94 206 VAL A O 1
ATOM 1653 N N . CYS A 1 207 ? -3.987 0.748 25.725 1.00 97.31 207 CYS A N 1
ATOM 1654 C CA . CYS A 1 207 ? -4.756 1.572 24.801 1.00 97.31 207 CYS A CA 1
ATOM 1655 C C . CYS A 1 207 ? -5.383 2.769 25.520 1.00 97.31 207 CYS A C 1
ATOM 1657 O O . CYS A 1 207 ? -6.295 2.618 26.323 1.00 97.31 207 CYS A O 1
ATOM 1659 N N . ARG A 1 208 ? -4.978 3.983 25.134 1.00 96.88 208 ARG A N 1
ATOM 1660 C CA . ARG A 1 208 ? -5.565 5.238 25.642 1.00 96.88 208 ARG A CA 1
ATOM 1661 C C . ARG A 1 208 ? -6.767 5.767 24.840 1.00 96.88 208 ARG A C 1
ATOM 1663 O O . ARG A 1 208 ? -7.136 6.920 25.001 1.00 96.88 208 ARG A O 1
ATOM 1670 N N . LEU A 1 209 ? -7.303 4.978 23.900 1.00 97.31 209 LEU A N 1
ATOM 1671 C CA . LEU A 1 209 ? -8.436 5.347 23.025 1.00 97.31 209 LEU A CA 1
ATOM 1672 C C . LEU A 1 209 ? -8.301 6.702 22.286 1.00 97.31 209 LEU A C 1
ATOM 1674 O O . LEU A 1 209 ? -9.291 7.366 22.014 1.00 97.31 209 LEU A O 1
ATOM 1678 N N . CYS A 1 210 ? -7.082 7.091 21.893 1.00 97.25 210 CYS A N 1
ATOM 1679 C CA . CYS A 1 210 ? -6.808 8.392 21.255 1.00 97.25 210 CYS A CA 1
ATOM 1680 C C . CYS A 1 210 ? -7.283 8.560 19.799 1.00 97.25 210 CYS A C 1
ATOM 1682 O O . CYS A 1 210 ? -7.199 9.659 19.273 1.00 97.25 210 CYS A O 1
ATOM 1684 N N . GLY A 1 211 ? -7.728 7.499 19.119 1.00 97.19 211 GLY A N 1
ATOM 1685 C CA . GLY A 1 211 ? -8.249 7.601 17.747 1.00 97.19 211 GLY A CA 1
ATOM 1686 C C . GLY A 1 211 ? -7.212 7.616 16.615 1.00 97.19 211 GLY A C 1
ATOM 1687 O O . GLY A 1 211 ? -7.569 7.266 15.502 1.00 97.19 211 GLY A O 1
ATOM 1688 N N . GLU A 1 212 ? -5.919 7.838 16.869 1.00 97.56 212 GLU A N 1
ATOM 1689 C CA . GLU A 1 212 ? -4.910 7.971 15.791 1.00 97.56 212 GLU A CA 1
ATOM 1690 C C . GLU A 1 212 ? -4.859 6.777 14.812 1.00 97.56 212 GLU A C 1
ATOM 1692 O O . GLU A 1 212 ? -4.639 6.931 13.611 1.00 97.56 212 GLU A O 1
ATOM 1697 N N . CYS A 1 213 ? -5.089 5.558 15.312 1.00 97.31 213 CYS A N 1
ATOM 1698 C CA . CYS A 1 213 ? -5.141 4.353 14.480 1.00 97.31 213 CYS A CA 1
ATOM 1699 C C . CYS A 1 213 ? -6.443 4.192 13.676 1.00 97.31 213 CYS A C 1
ATOM 1701 O O . CYS A 1 213 ? -6.455 3.409 12.725 1.00 97.31 213 CYS A O 1
ATOM 1703 N N . VAL A 1 214 ? -7.518 4.875 14.084 1.00 97.81 214 VAL A N 1
ATOM 1704 C CA . VAL A 1 214 ? -8.782 4.985 13.345 1.00 97.81 214 VAL A CA 1
ATOM 1705 C C . VAL A 1 214 ? -8.554 5.900 12.151 1.00 97.81 214 VAL A C 1
ATOM 1707 O O . VAL A 1 214 ? -8.712 5.443 11.024 1.00 97.81 214 VAL A O 1
ATOM 1710 N N . ASP A 1 215 ? -8.050 7.110 12.396 1.00 96.44 215 ASP A N 1
ATOM 1711 C CA . ASP A 1 215 ? -7.817 8.124 11.358 1.00 96.44 215 ASP A CA 1
ATOM 1712 C C . ASP A 1 215 ? -6.812 7.656 10.304 1.00 96.44 215 ASP A C 1
ATOM 1714 O O . ASP A 1 215 ? -6.925 7.956 9.120 1.00 96.44 215 ASP A O 1
ATOM 1718 N N . ALA A 1 216 ? -5.816 6.874 10.720 1.00 95.38 216 ALA A N 1
ATOM 1719 C CA . ALA A 1 216 ? -4.818 6.335 9.810 1.00 95.38 216 ALA A CA 1
ATOM 1720 C C . ALA A 1 216 ? -5.265 5.077 9.056 1.00 95.38 216 ALA A C 1
ATOM 1722 O O . ALA A 1 216 ? -4.445 4.495 8.351 1.00 95.38 216 ALA A O 1
ATOM 1723 N N . CYS A 1 217 ? -6.474 4.550 9.258 1.00 96.88 217 CYS A N 1
ATOM 1724 C CA . CYS A 1 217 ? -6.877 3.303 8.616 1.00 96.88 217 CYS A CA 1
ATOM 1725 C C . CYS A 1 217 ? -7.380 3.569 7.188 1.00 96.88 217 CYS A C 1
ATOM 1727 O O . CYS A 1 217 ? -8.494 4.051 7.035 1.00 96.88 217 CYS A O 1
ATOM 1729 N N . PRO A 1 218 ? -6.652 3.162 6.129 1.00 95.06 218 PRO A N 1
ATOM 1730 C CA . PRO A 1 218 ? -7.092 3.424 4.753 1.00 95.06 218 PRO A CA 1
ATOM 1731 C C . PRO A 1 218 ? -8.316 2.582 4.341 1.00 95.06 218 PRO A C 1
ATOM 1733 O O . PRO A 1 218 ? -8.889 2.769 3.275 1.00 95.06 218 PRO A O 1
ATOM 1736 N N . TRP A 1 219 ? -8.718 1.622 5.175 1.00 95.31 219 TRP A N 1
ATOM 1737 C CA . TRP A 1 219 ? -9.787 0.667 4.875 1.00 95.31 219 TRP A CA 1
ATOM 1738 C C . TRP A 1 219 ? -11.020 0.848 5.758 1.00 95.31 219 TRP A C 1
ATOM 1740 O O . TRP A 1 219 ? -11.883 -0.026 5.756 1.00 95.31 219 TRP A O 1
ATOM 1750 N N . ASP A 1 220 ? -11.071 1.915 6.563 1.00 95.69 220 ASP A N 1
ATOM 1751 C CA . ASP A 1 220 ? -12.160 2.187 7.514 1.00 95.69 220 ASP A CA 1
ATOM 1752 C C . ASP A 1 220 ? -12.479 0.990 8.435 1.00 95.69 220 ASP A C 1
ATOM 1754 O O . ASP A 1 220 ? -13.592 0.792 8.916 1.00 95.69 220 ASP A O 1
ATOM 1758 N N . ALA A 1 221 ? -11.468 0.156 8.698 1.00 97.38 221 ALA A N 1
ATOM 1759 C CA . ALA A 1 221 ? -11.618 -1.095 9.432 1.00 97.38 221 ALA A CA 1
ATOM 1760 C C . ALA A 1 221 ? -11.651 -0.895 10.953 1.00 97.38 221 ALA A C 1
ATOM 1762 O O . ALA A 1 221 ? -11.744 -1.868 11.698 1.00 97.38 221 ALA A O 1
ATOM 1763 N N . ARG A 1 222 ? -11.510 0.339 11.441 1.00 97.25 222 ARG A N 1
ATOM 1764 C CA . ARG A 1 222 ? -11.413 0.674 12.865 1.00 97.25 222 ARG A CA 1
ATOM 1765 C C . ARG A 1 222 ? -12.428 1.759 13.197 1.00 97.25 222 ARG A C 1
ATOM 1767 O O . ARG A 1 222 ? -12.594 2.689 12.423 1.00 97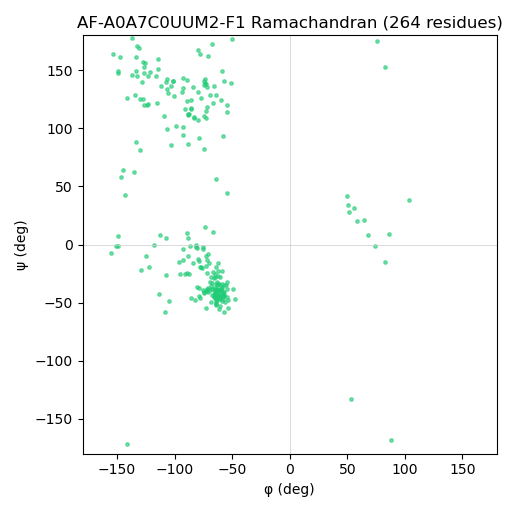.25 222 ARG A O 1
ATOM 1774 N N . ARG A 1 223 ? -13.078 1.662 14.358 1.00 97.50 223 ARG A N 1
ATOM 1775 C CA . ARG A 1 223 ? -13.969 2.711 14.887 1.00 97.50 223 ARG A CA 1
ATOM 1776 C C . ARG A 1 223 ? -13.951 2.727 16.408 1.00 97.50 223 ARG A C 1
ATOM 1778 O O . ARG A 1 223 ? -13.840 1.669 17.026 1.00 97.50 223 ARG A O 1
ATOM 1785 N N . ILE A 1 224 ? -14.108 3.898 17.014 1.00 97.25 224 ILE A N 1
ATOM 1786 C CA . ILE A 1 224 ? -14.341 4.028 18.457 1.00 97.25 224 ILE A CA 1
ATOM 1787 C C . ILE A 1 224 ? -15.832 4.269 18.679 1.00 97.25 224 ILE A C 1
ATOM 1789 O O . ILE A 1 224 ? -16.420 5.147 18.058 1.00 97.25 224 ILE A O 1
ATOM 1793 N N . ALA A 1 225 ? -16.453 3.470 19.541 1.00 95.50 225 ALA A N 1
ATOM 1794 C CA . ALA A 1 225 ? -17.834 3.665 19.972 1.00 95.50 225 ALA A CA 1
ATOM 1795 C C . ALA A 1 225 ? -18.005 3.153 21.405 1.00 95.50 225 ALA A C 1
ATOM 1797 O O . ALA A 1 225 ? -17.332 2.207 21.806 1.00 95.50 225 ALA A O 1
ATOM 1798 N N . ASN A 1 226 ? -18.903 3.749 22.188 1.00 93.19 226 ASN A N 1
ATOM 1799 C CA . ASN A 1 226 ? -19.219 3.285 23.548 1.00 93.19 226 ASN A CA 1
ATOM 1800 C C . ASN A 1 226 ? -17.961 3.049 24.417 1.00 93.19 226 ASN A C 1
ATOM 1802 O O . ASN A 1 226 ? -17.836 2.013 25.069 1.00 93.19 226 ASN A O 1
ATOM 1806 N N . GLY A 1 227 ? -16.980 3.957 24.334 1.00 91.88 227 GLY A N 1
ATOM 1807 C CA . GLY A 1 227 ? -15.718 3.856 25.078 1.00 91.88 227 GLY A CA 1
ATOM 1808 C C . GLY A 1 227 ? -14.834 2.660 24.699 1.00 91.88 227 GLY A C 1
ATOM 1809 O O . GLY A 1 227 ? -14.019 2.227 25.507 1.00 91.88 227 GLY A O 1
ATOM 1810 N N . ARG A 1 228 ? -15.000 2.073 23.506 1.00 92.12 228 ARG A N 1
ATOM 1811 C CA . ARG A 1 228 ? -14.226 0.912 23.041 1.00 92.12 228 ARG A CA 1
ATOM 1812 C C . ARG A 1 228 ? -13.790 1.069 21.591 1.00 92.12 228 ARG A C 1
ATOM 1814 O O . ARG A 1 228 ? -14.520 1.609 20.763 1.00 92.12 228 ARG A O 1
ATOM 1821 N N . LEU A 1 229 ? -12.608 0.538 21.283 1.00 96.38 229 LEU A N 1
ATOM 1822 C CA . LEU A 1 229 ? -12.121 0.393 19.915 1.00 96.38 229 LEU A CA 1
ATOM 1823 C C . LEU A 1 229 ? -12.637 -0.924 19.320 1.00 96.38 229 LEU A C 1
ATOM 1825 O O . LEU A 1 229 ? -12.384 -1.998 19.866 1.00 96.38 229 LEU A O 1
ATOM 1829 N N . TYR A 1 230 ? -13.315 -0.836 18.181 1.00 96.69 230 TYR A N 1
ATOM 1830 C CA . TYR A 1 230 ? -13.757 -1.972 17.378 1.00 96.69 230 TYR A CA 1
ATOM 1831 C C . TYR A 1 230 ? -12.909 -2.079 16.115 1.00 96.69 230 TYR A C 1
ATOM 1833 O O . TYR A 1 230 ? -12.555 -1.065 15.509 1.00 96.69 230 TYR A O 1
ATOM 1841 N N . ILE A 1 231 ? -12.616 -3.314 15.711 1.00 97.69 231 ILE A N 1
ATOM 1842 C CA . ILE A 1 231 ? -11.907 -3.630 14.472 1.00 97.69 231 ILE A CA 1
ATOM 1843 C C . ILE A 1 231 ? -12.801 -4.567 13.662 1.00 97.69 231 ILE A C 1
ATOM 1845 O O . ILE A 1 231 ? -13.165 -5.635 14.149 1.00 97.69 231 ILE A O 1
ATOM 1849 N N . ASN A 1 232 ? -13.167 -4.163 12.447 1.00 97.38 232 ASN A N 1
ATOM 1850 C CA . ASN A 1 232 ? -13.837 -5.031 11.489 1.00 97.38 232 ASN A CA 1
ATOM 1851 C C . ASN A 1 232 ? -12.775 -5.872 10.766 1.00 97.38 232 ASN A C 1
ATOM 1853 O O . ASN A 1 232 ? -12.000 -5.348 9.962 1.00 97.38 232 ASN A O 1
ATOM 1857 N N . ALA A 1 233 ? -12.729 -7.169 11.075 1.00 94.31 233 ALA A N 1
ATOM 1858 C CA . ALA A 1 233 ? -11.770 -8.089 10.477 1.00 94.31 233 ALA A CA 1
ATOM 1859 C C . ALA A 1 233 ? -11.962 -8.215 8.959 1.00 94.31 233 ALA A C 1
ATOM 1861 O O . ALA A 1 233 ? -10.969 -8.315 8.240 1.00 94.31 233 ALA A O 1
ATOM 1862 N N . ASP A 1 234 ? -13.194 -8.139 8.453 1.00 93.50 234 ASP A N 1
ATOM 1863 C CA . ASP A 1 234 ? -13.495 -8.279 7.023 1.00 93.50 234 ASP A CA 1
ATOM 1864 C C . ASP A 1 234 ? -12.970 -7.095 6.213 1.00 93.50 234 ASP A C 1
ATOM 1866 O O . ASP A 1 234 ? -12.394 -7.282 5.144 1.00 93.50 234 ASP A O 1
ATOM 1870 N N . SER A 1 235 ? -13.071 -5.883 6.761 1.00 95.31 235 SER A N 1
ATOM 1871 C CA . SER A 1 235 ? -12.520 -4.670 6.142 1.00 95.31 235 SER A CA 1
ATOM 1872 C C . SER A 1 235 ? -11.004 -4.530 6.331 1.00 95.31 235 SER A C 1
ATOM 1874 O O . SER A 1 235 ? -10.354 -3.769 5.616 1.00 95.31 235 SER A O 1
ATOM 1876 N N . CYS A 1 236 ? -10.399 -5.224 7.299 1.00 97.31 236 CYS A N 1
ATOM 1877 C CA . CYS A 1 236 ? -8.966 -5.114 7.559 1.00 97.31 236 CYS A CA 1
ATOM 1878 C C . CYS A 1 236 ? -8.142 -5.811 6.465 1.00 97.31 236 CYS A C 1
ATOM 1880 O O . CYS A 1 236 ? -8.050 -7.034 6.428 1.00 97.31 236 CYS A O 1
ATOM 1882 N N . MET A 1 237 ? -7.459 -5.034 5.620 1.00 95.44 237 MET A N 1
ATOM 1883 C CA . MET A 1 237 ? -6.622 -5.594 4.546 1.00 95.44 237 MET A CA 1
ATOM 1884 C C . MET A 1 237 ? -5.180 -5.935 4.960 1.00 95.44 237 MET A C 1
ATOM 1886 O O . MET A 1 237 ? -4.408 -6.390 4.125 1.00 95.44 237 MET A O 1
ATOM 1890 N N . GLY A 1 238 ? -4.785 -5.692 6.215 1.00 96.06 238 GLY A N 1
ATOM 1891 C CA . GLY A 1 238 ? -3.468 -6.110 6.724 1.00 96.06 238 GLY A CA 1
ATOM 1892 C C . GLY A 1 238 ? -2.286 -5.163 6.483 1.00 96.06 238 GLY A C 1
ATOM 1893 O O . GLY A 1 238 ? -1.158 -5.516 6.802 1.00 96.06 238 GLY A O 1
ATOM 1894 N N . CYS A 1 239 ? -2.510 -3.932 6.005 1.00 96.00 239 CYS A N 1
ATOM 1895 C CA . CYS A 1 239 ? -1.435 -2.972 5.674 1.00 96.00 239 CYS A CA 1
ATOM 1896 C C . CYS A 1 239 ? -0.538 -2.522 6.851 1.00 96.00 239 CYS A C 1
ATOM 1898 O O . CYS A 1 239 ? 0.499 -1.897 6.649 1.00 96.00 239 CYS A O 1
ATOM 1900 N N . GLY A 1 240 ? -0.961 -2.755 8.096 1.00 96.38 240 GLY A N 1
ATOM 1901 C CA . GLY A 1 240 ? -0.190 -2.410 9.289 1.00 96.38 240 GLY A CA 1
ATOM 1902 C C . GLY A 1 240 ? -0.125 -0.925 9.661 1.00 96.38 240 GLY A C 1
ATOM 1903 O O . GLY A 1 240 ? 0.454 -0.632 10.703 1.00 96.38 240 GLY A O 1
ATOM 1904 N N . LEU A 1 241 ? -0.731 0.017 8.912 1.00 96.31 241 LEU A N 1
ATOM 1905 C CA . LEU A 1 241 ? -0.663 1.473 9.188 1.00 96.31 241 LEU A CA 1
ATOM 1906 C C . LEU A 1 241 ? -0.943 1.835 10.654 1.00 96.31 241 LEU A C 1
ATOM 1908 O O . LEU A 1 241 ? -0.106 2.470 11.291 1.00 96.31 241 LEU A O 1
ATOM 1912 N N . CYS A 1 242 ? -2.000 1.257 11.221 1.00 97.12 242 CYS A N 1
ATOM 1913 C CA . CYS A 1 242 ? -2.363 1.374 12.634 1.00 97.12 242 CYS A CA 1
ATOM 1914 C C . CYS A 1 242 ? -1.228 1.111 13.645 1.00 97.12 242 CYS A C 1
ATOM 1916 O O . CYS A 1 242 ? -1.173 1.810 14.651 1.00 97.12 242 CYS A O 1
ATOM 1918 N N . LYS A 1 243 ? -0.329 0.144 13.399 1.00 96.44 243 LYS A N 1
ATOM 1919 C CA . LYS A 1 243 ? 0.763 -0.213 14.323 1.00 96.44 243 LYS A CA 1
ATOM 1920 C C . LYS A 1 243 ? 1.766 0.928 14.492 1.00 96.44 243 LYS A C 1
ATOM 1922 O O . LYS A 1 243 ? 2.252 1.146 15.592 1.00 96.44 243 LYS A O 1
ATOM 1927 N N . ILE A 1 244 ? 2.076 1.635 13.407 1.00 93.44 244 ILE A N 1
ATOM 1928 C CA . ILE A 1 244 ? 3.115 2.676 13.401 1.00 93.44 244 ILE A CA 1
ATOM 1929 C C . ILE A 1 244 ? 2.605 3.987 13.976 1.00 93.44 244 ILE A C 1
ATOM 1931 O O . ILE A 1 244 ? 3.335 4.674 14.674 1.00 93.44 244 ILE A O 1
ATOM 1935 N N . VAL A 1 245 ? 1.343 4.314 13.718 1.00 95.56 245 VAL A N 1
ATOM 1936 C CA . VAL A 1 245 ? 0.752 5.569 14.193 1.00 95.56 245 VAL A CA 1
ATOM 1937 C C . VAL A 1 245 ? 0.305 5.502 15.652 1.00 95.56 245 VAL A C 1
ATOM 1939 O O . VAL A 1 245 ? -0.243 6.467 16.157 1.00 95.56 245 VAL A O 1
ATOM 1942 N N . CYS A 1 246 ? 0.428 4.352 16.321 1.00 97.19 246 CYS A N 1
ATOM 1943 C CA . CYS A 1 246 ? -0.072 4.202 17.679 1.00 97.19 246 CYS A CA 1
ATOM 1944 C C . CYS A 1 246 ? 0.996 4.629 18.698 1.00 97.19 246 CYS A C 1
ATOM 1946 O O . CYS A 1 246 ? 1.966 3.891 18.881 1.00 97.19 246 CYS A O 1
ATOM 1948 N N . PRO A 1 247 ? 0.804 5.741 19.430 1.00 96.62 247 PRO A N 1
ATOM 1949 C CA . PRO A 1 247 ? 1.838 6.301 20.305 1.00 96.62 247 PRO A CA 1
ATOM 1950 C C . PRO A 1 247 ? 2.149 5.417 21.516 1.00 96.62 247 PRO A C 1
ATOM 1952 O O . PRO A 1 247 ? 3.261 5.435 22.026 1.00 96.62 247 PRO A O 1
ATOM 1955 N N . THR A 1 248 ? 1.179 4.624 21.979 1.00 97.44 248 THR A N 1
ATOM 1956 C CA . THR A 1 248 ? 1.366 3.694 23.105 1.00 97.44 248 THR A CA 1
ATOM 1957 C C . THR A 1 248 ? 1.774 2.294 22.652 1.00 97.44 248 THR A C 1
ATOM 1959 O O . THR A 1 248 ? 1.963 1.398 23.470 1.00 97.44 248 THR A O 1
ATOM 1962 N N . GLY A 1 249 ? 1.834 2.054 21.339 1.00 97.06 249 GLY A N 1
ATOM 1963 C CA . GLY A 1 249 ? 1.977 0.714 20.787 1.00 97.06 249 GLY A CA 1
ATOM 1964 C C . GLY A 1 249 ? 0.752 -0.191 20.990 1.00 97.06 249 GLY A C 1
ATOM 1965 O O . GLY A 1 249 ? 0.812 -1.361 20.650 1.00 97.06 249 GLY A O 1
ATOM 1966 N N . ALA A 1 250 ? -0.391 0.282 21.482 1.00 97.88 250 ALA A N 1
ATOM 1967 C CA . ALA A 1 250 ? -1.560 -0.589 21.644 1.00 97.88 250 ALA A CA 1
ATOM 1968 C C . ALA A 1 250 ? -2.015 -1.273 20.339 1.00 97.88 250 ALA A C 1
ATOM 1970 O O . ALA A 1 250 ? -2.476 -2.410 20.361 1.00 97.88 250 ALA A O 1
ATOM 1971 N N . ALA A 1 251 ? -1.899 -0.607 19.186 1.00 97.88 251 ALA A N 1
ATOM 1972 C CA . ALA A 1 251 ? -2.242 -1.214 17.904 1.00 97.88 251 ALA A CA 1
AT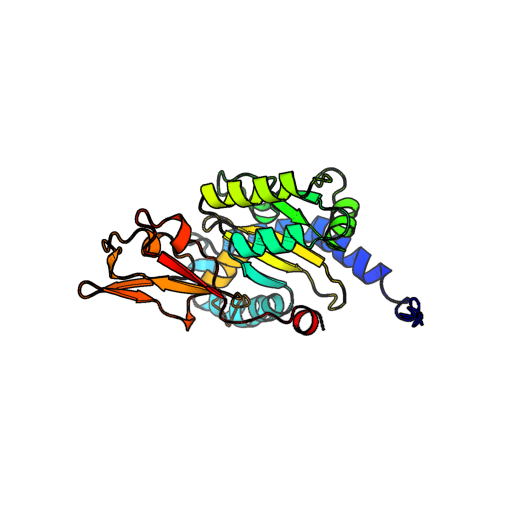OM 1973 C C . ALA A 1 251 ? -1.139 -2.174 17.435 1.00 97.88 251 ALA A C 1
ATOM 1975 O O . ALA A 1 251 ? 0.029 -1.805 17.292 1.00 97.88 251 ALA A O 1
ATOM 1976 N N . ARG A 1 252 ? -1.533 -3.411 17.141 1.00 97.50 252 ARG A N 1
ATOM 1977 C CA . ARG A 1 252 ? -0.642 -4.491 16.713 1.00 97.50 252 ARG A CA 1
ATOM 1978 C C . ARG A 1 252 ? -1.188 -5.175 15.466 1.00 97.50 252 ARG A C 1
ATOM 1980 O O . ARG A 1 252 ? -2.328 -4.944 15.058 1.00 97.50 252 ARG A O 1
ATOM 1987 N N . ILE A 1 253 ? -0.358 -6.013 14.858 1.00 97.25 253 ILE A N 1
ATOM 1988 C CA . ILE A 1 253 ? -0.733 -6.898 13.756 1.00 97.25 253 ILE A CA 1
ATOM 1989 C C . ILE A 1 253 ? -0.191 -8.295 14.026 1.00 97.25 253 ILE A C 1
ATOM 1991 O O . ILE A 1 253 ? 0.863 -8.435 14.643 1.00 97.25 253 ILE A O 1
ATOM 1995 N N . LYS A 1 254 ? -0.895 -9.310 13.539 1.00 97.00 254 LYS A N 1
ATOM 1996 C CA . LYS A 1 254 ? -0.457 -10.707 13.563 1.00 97.00 254 LYS A CA 1
ATOM 1997 C C . LYS A 1 254 ? -0.670 -11.329 12.191 1.00 97.00 254 LYS A C 1
ATOM 1999 O O . LYS A 1 254 ? -1.637 -10.985 11.512 1.00 97.00 254 LYS A O 1
ATOM 2004 N N . ARG A 1 255 ? 0.226 -12.226 11.785 1.00 96.31 255 ARG A N 1
ATOM 2005 C CA . ARG A 1 255 ? 0.026 -13.039 10.582 1.00 96.31 255 ARG A CA 1
ATOM 2006 C C . ARG A 1 255 ? -1.108 -14.027 10.866 1.00 96.31 255 ARG A C 1
ATOM 2008 O O . ARG A 1 255 ? -1.092 -14.683 11.902 1.00 96.31 255 ARG A O 1
ATOM 2015 N N . VAL A 1 256 ? -2.100 -14.092 9.985 1.00 95.81 256 VAL A N 1
ATOM 2016 C CA . VAL A 1 256 ? -3.283 -14.965 10.132 1.00 95.81 256 VAL A CA 1
ATOM 2017 C C . VAL A 1 256 ? -3.503 -15.882 8.934 1.00 95.81 256 VAL A C 1
ATOM 2019 O O . VAL A 1 256 ? -4.361 -16.756 8.983 1.00 95.81 256 VAL A O 1
ATOM 2022 N N . ARG A 1 257 ? -2.763 -15.664 7.845 1.00 89.94 257 ARG A N 1
ATOM 2023 C CA . ARG A 1 257 ? -2.808 -16.480 6.633 1.00 89.94 257 ARG A CA 1
ATOM 2024 C C . ARG A 1 257 ? -1.478 -16.400 5.895 1.00 89.94 257 ARG A C 1
ATOM 2026 O O . ARG A 1 257 ? -0.696 -15.477 6.124 1.00 89.94 257 ARG A O 1
ATOM 2033 N N . THR A 1 258 ? -1.280 -17.342 4.988 1.00 85.75 258 THR A N 1
ATOM 2034 C CA . THR A 1 258 ? -0.193 -17.336 4.010 1.00 85.75 258 THR A CA 1
ATOM 2035 C C . THR A 1 258 ? -0.813 -17.143 2.638 1.00 85.75 258 THR A C 1
ATOM 2037 O O . THR A 1 258 ? -1.848 -17.744 2.347 1.00 85.75 258 THR A O 1
ATOM 2040 N N . ILE A 1 259 ? -0.218 -16.288 1.814 1.00 80.06 259 ILE A N 1
ATOM 2041 C CA . ILE A 1 259 ? -0.636 -16.152 0.418 1.00 80.06 259 ILE A CA 1
ATOM 2042 C C . ILE A 1 259 ? 0.153 -17.152 -0.420 1.00 80.06 259 ILE A C 1
ATOM 2044 O O . ILE A 1 259 ? 1.384 -17.131 -0.419 1.00 80.06 259 ILE A O 1
ATOM 2048 N N . ASP A 1 260 ? -0.565 -18.011 -1.142 1.00 75.81 260 ASP A N 1
ATOM 2049 C CA . ASP A 1 260 ? 0.028 -18.837 -2.186 1.00 75.81 260 ASP A CA 1
ATOM 2050 C C . ASP A 1 260 ? 0.216 -17.987 -3.444 1.00 75.81 260 ASP A C 1
ATOM 2052 O O . ASP A 1 260 ? -0.676 -17.823 -4.276 1.00 75.81 260 ASP A O 1
ATOM 2056 N N . TRP A 1 261 ? 1.399 -17.394 -3.545 1.00 68.94 261 TRP A N 1
ATOM 2057 C CA . TRP A 1 261 ? 1.762 -16.550 -4.673 1.00 68.94 261 TRP A CA 1
ATOM 2058 C C . TRP A 1 261 ? 1.875 -17.325 -5.989 1.00 68.94 261 TRP A C 1
ATOM 2060 O O . TRP A 1 261 ? 1.712 -16.723 -7.046 1.00 68.94 261 TRP A O 1
ATOM 2070 N N . ALA A 1 262 ? 2.122 -18.639 -5.940 1.00 61.88 262 ALA A N 1
ATOM 2071 C CA . ALA A 1 262 ? 2.153 -19.478 -7.133 1.00 61.88 262 ALA A CA 1
ATOM 2072 C C . ALA A 1 262 ? 0.732 -19.728 -7.653 1.00 61.88 262 ALA A C 1
ATOM 2074 O O . ALA A 1 262 ? 0.494 -19.608 -8.851 1.00 61.88 262 ALA A O 1
ATOM 2075 N N . ALA A 1 263 ? -0.229 -19.975 -6.758 1.00 61.59 263 ALA A N 1
ATOM 2076 C CA . ALA A 1 263 ? -1.641 -20.097 -7.125 1.00 61.59 263 ALA A CA 1
ATOM 2077 C C . ALA A 1 263 ? -2.246 -18.785 -7.656 1.00 61.59 263 ALA A C 1
ATOM 2079 O O . ALA A 1 263 ? -3.170 -18.826 -8.461 1.00 61.59 263 ALA A O 1
ATOM 2080 N N . LEU A 1 264 ? -1.733 -17.626 -7.227 1.00 57.88 264 LEU A N 1
ATOM 2081 C CA . LEU A 1 264 ? -2.130 -16.323 -7.778 1.00 57.88 264 LEU A CA 1
ATOM 2082 C C . LEU A 1 264 ? -1.505 -16.018 -9.146 1.00 57.88 264 LEU A C 1
ATOM 2084 O O . LEU A 1 264 ? -1.990 -15.127 -9.839 1.00 57.88 264 LEU A O 1
ATOM 2088 N N . ALA A 1 265 ? -0.421 -16.708 -9.505 1.00 46.78 265 ALA A N 1
ATOM 2089 C CA . ALA A 1 265 ? 0.297 -16.506 -10.757 1.00 46.78 265 ALA A CA 1
ATOM 2090 C C . ALA A 1 265 ? -0.177 -17.428 -11.897 1.00 46.78 265 ALA A C 1
ATOM 2092 O O . ALA A 1 265 ? 0.212 -17.172 -13.033 1.00 46.78 265 ALA A O 1
ATOM 2093 N N . GLY A 1 266 ? -0.969 -18.471 -11.599 1.00 37.62 266 GLY A N 1
ATOM 2094 C CA . GLY A 1 266 ? -1.580 -19.389 -12.578 1.00 37.62 266 GLY A CA 1
ATOM 2095 C C . GLY A 1 266 ? -2.924 -18.921 -13.132 1.00 37.62 266 GLY A C 1
ATOM 2096 O O . GLY A 1 266 ? -3.459 -19.651 -13.995 1.00 37.62 266 GLY A O 1
#

Solvent-accessible surface area (backbone atoms only — not comparable to full-atom values): 14724 Å² total; per-residue (Å²): 134,88,82,87,80,88,75,81,82,79,89,85,87,87,87,65,67,65,60,59,52,49,52,51,42,50,36,63,74,70,42,45,43,60,49,44,29,52,50,42,50,46,63,34,81,84,28,74,54,52,68,35,67,66,57,47,51,54,42,33,70,54,54,26,51,55,47,36,77,37,43,43,38,28,31,30,24,70,73,57,52,46,49,54,53,67,70,54,73,77,66,35,24,38,18,57,30,62,43,48,72,40,65,58,75,58,90,69,82,48,78,43,28,33,24,30,58,58,26,24,59,51,46,36,68,68,34,58,88,58,34,46,80,50,54,64,70,55,53,45,50,50,54,52,49,41,45,76,72,71,27,35,36,26,44,28,50,61,48,89,58,65,77,59,73,25,37,33,49,34,67,36,44,96,77,46,28,39,72,59,46,44,22,72,68,51,31,65,86,9,28,33,61,46,71,28,42,27,41,71,50,72,45,67,93,55,46,81,80,79,52,52,38,35,78,52,33,94,57,68,22,41,48,80,54,95,96,39,82,45,70,43,70,89,47,39,39,19,34,48,51,29,36,75,57,25,90,68,52,19,33,39,69,45,79,77,54,82,80,63,65,68,73,74,38,103

pLDDT: mean 82.62, std 18.81, range [22.34, 98.5]

Radius of gyration: 19.84 Å; Cα contacts (8 Å, |Δi|>4): 456; chains: 1; bounding box: 52×58×57 Å